Protein AF-A0A4P8R4Z7-F1 (afdb_monomer_lite)

Secondary structure (DSSP, 8-state):
-PPPPP--PPPPHHHHHHHHHHHHHHHHHHHHHHHTT-S------------------------------------------HHHHHHHHHHHHHHHHHHHHHHHHHHHHHHHHHHHHHHHHHHHHHHTT-HHHHHHHSPPPTTTGGGB-TTPPPSEEPEEEEPPPEEETTEEEEEEEEEETTTEE-SS-EEEEEEEETTEEEEEE-S-EEEPPP-SSSEEEEETTEEPPTT--TTTSPEEE-SEEEEEEEE--TTEEE---EEEEETTEEEE---EEE-HHHHHHHHHHHHHHHHHHHHS--TT----PPPPTT-EEEEE----EEEETTTEEEEEEEEEEESSS--EEEEEEEEEE-TTSS-EEEEEE----

Sequence (373 aa):
MSERMPDFAMPSDEEVARQRAEAEDAAREAAMRAELGLAGDADAQPSAVRRDEPDATRRDEADAAERPVTRRRRALALARNPLVAFVVGAGLVAAAFVAVPAIQRQSEAGSLAELQRVADAYVQALETGDLETATRMAPPDDEYGDVSLLDVAPVEGASYECREPSVDDDVATVSCAVTVPGLGASSAPLRMRLVRGDAGWGIETGLAVASPLFVALAEVDGIAGEPLPDGLAIGEDPLWLYPGSYELDVTTSPRLDVVDRTLAVLGDGFFWFGGAQPGAEMRDELQAAAVDYVAACAETAAVGCPAVEPLAPGERLEAVSDGYSSSIGERDLVMGVLVRRIGGAPDQWTIEVRAVFADDLQSYVVVPSIPAF

Structure (mmCIF, N/CA/C/O backbone):
data_AF-A0A4P8R4Z7-F1
#
_entry.id   AF-A0A4P8R4Z7-F1
#
loop_
_atom_site.group_PDB
_atom_site.id
_atom_site.type_symbol
_atom_site.label_atom_id
_atom_site.label_alt_id
_atom_site.label_comp_id
_atom_site.label_asym_id
_atom_site.label_entity_id
_atom_site.label_seq_id
_atom_site.pdbx_PDB_ins_code
_atom_site.Cartn_x
_atom_site.Cartn_y
_atom_site.Cartn_z
_atom_site.occupancy
_atom_site.B_iso_or_equiv
_atom_site.auth_seq_id
_atom_site.auth_comp_id
_atom_site.auth_asym_id
_atom_site.auth_atom_id
_atom_site.pdbx_PDB_model_num
ATOM 1 N N . MET A 1 1 ? -28.488 -38.633 2.823 1.00 39.41 1 MET A N 1
ATOM 2 C CA . MET A 1 1 ? -29.373 -37.625 2.209 1.00 39.41 1 MET A CA 1
ATOM 3 C C . MET A 1 1 ? -28.521 -36.381 2.086 1.00 39.41 1 MET A C 1
ATOM 5 O O . MET A 1 1 ? -28.125 -35.869 3.119 1.00 39.41 1 MET A O 1
ATOM 9 N N . SER A 1 2 ? -28.107 -36.021 0.873 1.00 37.84 2 SER A N 1
ATOM 10 C CA . SER A 1 2 ? -27.205 -34.887 0.633 1.00 37.84 2 SER A CA 1
ATOM 11 C C . SER A 1 2 ? -28.037 -33.693 0.176 1.00 37.84 2 SER A C 1
ATOM 13 O O . SER A 1 2 ? -28.733 -33.795 -0.835 1.00 37.84 2 SER A O 1
ATOM 15 N N . GLU A 1 3 ? -28.000 -32.604 0.940 1.00 49.59 3 GLU A N 1
ATOM 16 C CA . GLU A 1 3 ? -28.569 -31.310 0.562 1.00 49.59 3 GLU A CA 1
ATOM 17 C C . GLU A 1 3 ? -27.772 -30.722 -0.611 1.00 49.59 3 GLU A C 1
ATOM 19 O O . GLU A 1 3 ? -26.545 -30.647 -0.572 1.00 49.59 3 GLU A O 1
ATOM 24 N N . ARG A 1 4 ? -28.476 -30.353 -1.688 1.00 46.00 4 ARG A N 1
ATOM 25 C CA . ARG A 1 4 ? -27.923 -29.577 -2.805 1.00 46.00 4 ARG A CA 1
ATOM 26 C C . ARG A 1 4 ? -27.816 -28.119 -2.367 1.00 46.00 4 ARG A C 1
ATOM 28 O O . ARG A 1 4 ? -28.835 -27.526 -2.024 1.00 46.00 4 ARG A O 1
ATOM 35 N N . MET A 1 5 ? -26.614 -27.554 -2.433 1.00 49.19 5 MET A N 1
ATOM 36 C CA . MET A 1 5 ? -26.415 -26.103 -2.403 1.00 49.19 5 MET A CA 1
ATOM 37 C C . MET A 1 5 ? -27.096 -25.440 -3.617 1.00 49.19 5 MET A C 1
ATOM 39 O O . MET A 1 5 ? -27.176 -26.073 -4.675 1.00 49.19 5 MET A O 1
ATOM 43 N N . PRO A 1 6 ? -27.601 -24.201 -3.485 1.00 53.50 6 PRO A N 1
ATOM 44 C CA . PRO A 1 6 ? -28.167 -23.456 -4.605 1.00 53.50 6 PRO A CA 1
ATOM 45 C C . PRO A 1 6 ? -27.073 -23.046 -5.603 1.00 53.50 6 PRO A C 1
ATOM 47 O O . PRO A 1 6 ? -26.015 -22.558 -5.208 1.00 53.50 6 PRO A O 1
ATOM 50 N N . ASP A 1 7 ? -27.346 -23.240 -6.896 1.00 54.22 7 ASP A N 1
ATOM 51 C CA . ASP A 1 7 ? -26.499 -22.765 -7.993 1.00 54.22 7 ASP A CA 1
ATOM 52 C C . ASP A 1 7 ? -26.525 -21.228 -8.038 1.00 54.22 7 ASP A C 1
ATOM 54 O O . ASP A 1 7 ? -27.556 -20.619 -8.336 1.00 54.22 7 ASP A O 1
ATOM 58 N N . PHE A 1 8 ? -25.380 -20.598 -7.771 1.00 48.81 8 PHE A N 1
ATOM 59 C CA . PHE A 1 8 ? -25.144 -19.189 -8.075 1.00 48.81 8 PHE A CA 1
ATOM 60 C C . PHE A 1 8 ? -24.839 -19.062 -9.569 1.00 48.81 8 PHE A C 1
ATOM 62 O O . PHE A 1 8 ? -23.691 -19.160 -10.001 1.00 48.81 8 PHE A O 1
ATOM 69 N N . ALA A 1 9 ? -25.883 -18.892 -10.377 1.00 63.88 9 ALA A N 1
ATOM 70 C CA . ALA A 1 9 ? -25.713 -18.554 -11.782 1.00 63.8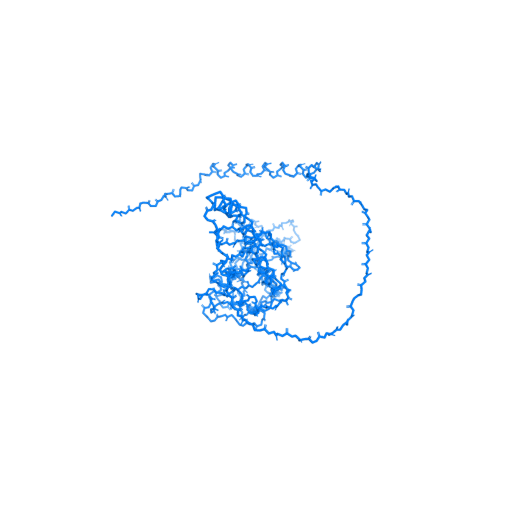8 9 ALA A CA 1
ATOM 71 C C . ALA A 1 9 ? -25.159 -17.125 -11.890 1.00 63.88 9 ALA A C 1
ATOM 73 O O . ALA A 1 9 ? -25.782 -16.176 -11.414 1.00 63.88 9 ALA A O 1
ATOM 74 N N . MET A 1 10 ? -23.984 -16.986 -12.508 1.00 60.69 10 MET A N 1
ATOM 75 C CA . MET A 1 10 ? -23.421 -15.686 -12.872 1.00 60.69 10 MET A CA 1
ATOM 76 C C . MET A 1 10 ? -24.420 -14.929 -13.764 1.00 60.69 10 MET A C 1
ATOM 78 O O . MET A 1 10 ? -24.975 -15.546 -14.682 1.00 60.69 10 MET A O 1
ATOM 82 N N . PRO A 1 11 ? -24.674 -13.631 -13.506 1.00 69.12 11 PRO A N 1
ATOM 83 C CA . PRO A 1 11 ? -25.564 -12.833 -14.339 1.00 69.12 11 PRO A CA 1
ATOM 84 C C . PRO A 1 11 ? -25.059 -12.822 -15.780 1.00 69.12 11 PRO A C 1
ATOM 86 O O . PRO A 1 11 ? -23.855 -12.829 -16.039 1.00 69.12 11 PRO A O 1
ATOM 89 N N . SER A 1 12 ? -26.000 -12.844 -16.718 1.00 75.56 12 SER A N 1
ATOM 90 C CA . SER A 1 12 ? -25.676 -12.848 -18.142 1.00 75.56 12 SER A CA 1
ATOM 91 C C . SER A 1 12 ? -24.964 -11.552 -18.553 1.00 75.56 12 SER A C 1
ATOM 93 O O . SER A 1 12 ? -25.218 -10.492 -17.982 1.00 75.56 12 SER A O 1
ATOM 95 N N . ASP A 1 13 ? -24.113 -11.602 -19.582 1.00 72.75 13 ASP A N 1
ATOM 96 C CA . ASP A 1 13 ? -23.410 -10.410 -20.093 1.00 72.75 13 ASP A CA 1
ATOM 97 C C . ASP A 1 13 ? -24.382 -9.278 -20.486 1.00 72.75 13 ASP A C 1
ATOM 99 O O . ASP A 1 13 ? -24.064 -8.094 -20.379 1.00 72.75 13 ASP A O 1
ATOM 103 N N . GLU A 1 14 ? -25.607 -9.635 -20.885 1.00 76.25 14 GLU A N 1
ATOM 104 C CA . GLU A 1 14 ? -26.684 -8.698 -21.215 1.00 76.25 14 GLU A CA 1
ATOM 105 C C . GLU A 1 14 ? -27.253 -7.993 -19.965 1.00 76.25 14 GLU A C 1
ATOM 107 O O . GLU A 1 14 ? -27.593 -6.809 -20.010 1.00 76.25 14 GLU A O 1
ATOM 112 N N . GLU A 1 15 ? -27.289 -8.676 -18.817 1.00 76.25 15 GLU A N 1
ATOM 113 C CA . GLU A 1 15 ? -27.647 -8.089 -17.520 1.00 76.25 15 GLU A CA 1
ATOM 114 C C . GLU A 1 15 ? -26.559 -7.171 -16.975 1.00 76.25 15 GLU A C 1
ATOM 116 O O . GLU A 1 15 ? -26.877 -6.092 -16.472 1.00 76.25 15 GLU A O 1
ATOM 121 N N . VAL A 1 16 ? -25.290 -7.557 -17.122 1.00 76.88 16 VAL A N 1
ATOM 122 C CA . VAL A 1 16 ? -24.149 -6.723 -16.719 1.00 76.88 16 VAL A CA 1
ATOM 123 C C . VAL A 1 16 ? -24.096 -5.447 -17.565 1.00 76.88 16 VAL A C 1
ATOM 125 O O . VAL A 1 16 ? -23.920 -4.350 -17.031 1.00 76.88 16 VAL A O 1
ATOM 128 N N . ALA A 1 17 ? -24.330 -5.554 -18.877 1.00 80.19 17 ALA A N 1
ATOM 129 C CA . ALA A 1 17 ? -24.401 -4.398 -19.767 1.00 80.19 17 ALA A CA 1
ATOM 130 C C . ALA A 1 17 ? -25.566 -3.456 -19.412 1.00 80.19 17 ALA A C 1
ATOM 132 O O . ALA A 1 17 ? -25.391 -2.236 -19.407 1.00 80.19 17 ALA A O 1
ATOM 133 N N . ARG A 1 18 ? -26.738 -4.006 -19.059 1.00 83.94 18 ARG A N 1
ATOM 134 C CA . ARG A 1 18 ? -27.896 -3.211 -18.622 1.00 83.94 18 ARG A CA 1
ATOM 135 C C . ARG A 1 18 ? -27.625 -2.478 -17.306 1.00 83.94 18 ARG A C 1
ATOM 137 O O . ARG A 1 18 ? -27.903 -1.287 -17.221 1.00 83.94 18 ARG A O 1
ATOM 144 N N . GLN A 1 19 ? -27.036 -3.152 -16.319 1.00 81.06 19 GLN A N 1
ATOM 145 C CA . GLN A 1 19 ? -26.692 -2.534 -15.031 1.00 81.06 19 GLN A CA 1
ATOM 146 C C . GLN A 1 19 ? -25.665 -1.408 -15.188 1.00 81.06 19 GLN A C 1
ATOM 148 O O . GLN A 1 19 ? -25.777 -0.370 -14.538 1.00 81.06 19 GLN A O 1
ATOM 153 N N . ARG A 1 20 ? -24.690 -1.573 -16.089 1.00 81.69 20 ARG A N 1
ATOM 154 C CA . ARG A 1 20 ? -23.706 -0.528 -16.388 1.00 81.69 20 ARG A CA 1
ATOM 155 C C . ARG A 1 20 ? -24.350 0.701 -17.033 1.00 81.69 20 ARG A C 1
ATOM 157 O O . ARG A 1 20 ? -24.036 1.819 -16.636 1.00 81.69 20 ARG A O 1
ATOM 164 N N . ALA A 1 21 ? -25.279 0.502 -17.968 1.00 84.00 21 ALA A N 1
ATOM 165 C CA . ALA A 1 21 ? -26.019 1.600 -18.588 1.00 84.00 21 ALA A CA 1
ATOM 166 C C . ALA A 1 21 ? -26.892 2.361 -17.570 1.00 84.00 21 ALA A C 1
ATOM 168 O O . ALA A 1 21 ? -26.897 3.589 -17.562 1.00 84.00 21 ALA A O 1
ATOM 169 N N . GLU A 1 22 ? -27.569 1.645 -16.666 1.00 86.25 22 GLU A N 1
ATOM 170 C CA . GLU A 1 22 ? -28.366 2.251 -15.588 1.00 86.25 22 GLU A CA 1
ATOM 171 C C . GLU A 1 22 ? -27.496 3.054 -14.604 1.00 86.25 22 GLU A C 1
ATOM 173 O O . GLU A 1 22 ? -27.885 4.143 -14.177 1.00 86.25 22 GLU A O 1
ATOM 178 N N . ALA A 1 23 ? -26.293 2.565 -14.286 1.00 80.38 23 ALA A N 1
ATOM 179 C CA . ALA A 1 23 ? -25.350 3.266 -13.417 1.00 80.38 23 ALA A CA 1
ATOM 180 C C . ALA A 1 23 ? -24.790 4.546 -14.065 1.00 80.38 23 ALA A C 1
ATOM 182 O O . ALA A 1 23 ? -24.660 5.575 -13.399 1.00 80.38 23 ALA A O 1
ATOM 183 N N . GLU A 1 24 ? -24.492 4.510 -15.367 1.00 84.75 24 GLU A N 1
ATOM 184 C CA . GLU A 1 24 ? -24.013 5.678 -16.114 1.00 84.75 24 GLU A CA 1
ATOM 185 C C . GLU A 1 24 ? -25.088 6.769 -16.234 1.00 84.75 24 GLU A C 1
ATOM 187 O O . GLU A 1 24 ? -24.781 7.957 -16.089 1.00 84.75 24 GLU A O 1
ATOM 192 N N . ASP A 1 25 ? -26.352 6.392 -16.434 1.00 83.50 25 ASP A N 1
ATOM 193 C CA . ASP A 1 25 ? -27.460 7.350 -16.472 1.00 83.50 25 ASP A CA 1
ATOM 194 C C . ASP A 1 25 ? -27.759 7.942 -15.084 1.00 83.50 25 ASP A C 1
ATOM 196 O O . ASP A 1 25 ? -27.960 9.155 -14.971 1.00 83.50 25 ASP A O 1
ATOM 200 N N . ALA A 1 26 ? -27.677 7.144 -14.013 1.00 80.44 26 ALA A N 1
ATOM 201 C CA . ALA A 1 26 ? -27.798 7.645 -12.641 1.00 80.44 26 ALA A CA 1
ATOM 202 C C . ALA A 1 26 ? -26.675 8.636 -12.283 1.00 80.44 26 ALA A C 1
ATOM 204 O O . ALA A 1 26 ? -26.929 9.668 -11.656 1.00 80.44 26 ALA A O 1
ATOM 205 N N . ALA A 1 27 ? -25.442 8.371 -12.726 1.00 76.19 27 ALA A N 1
ATOM 206 C CA . ALA A 1 27 ? -24.311 9.275 -12.527 1.00 76.19 27 ALA A CA 1
ATOM 207 C C . ALA A 1 27 ? -24.495 10.604 -13.280 1.00 76.19 27 ALA A C 1
ATOM 209 O O . ALA A 1 27 ? -24.204 11.672 -12.735 1.00 76.19 27 ALA A O 1
ATOM 210 N N . ARG A 1 28 ? -25.036 10.568 -14.506 1.00 79.31 28 ARG A N 1
ATOM 211 C CA . ARG A 1 28 ? -25.367 11.783 -15.272 1.00 79.31 28 ARG A CA 1
ATOM 212 C C . ARG A 1 28 ? -26.491 12.585 -14.625 1.00 79.31 28 ARG A C 1
ATOM 214 O O . ARG A 1 28 ? -26.398 13.810 -14.567 1.00 79.31 28 ARG A O 1
ATOM 221 N N . GLU A 1 29 ? -27.528 11.925 -14.112 1.00 77.38 29 GLU A N 1
ATOM 222 C CA . GLU A 1 29 ? -28.624 12.602 -13.409 1.00 77.38 29 GLU A CA 1
ATOM 223 C C . GLU A 1 29 ? -28.143 13.243 -12.096 1.00 77.38 29 GLU A C 1
ATOM 225 O O . GLU A 1 29 ? -28.523 14.375 -11.782 1.00 77.38 29 GLU A O 1
ATOM 230 N N . ALA A 1 30 ? -27.259 12.566 -11.356 1.00 71.50 30 ALA A N 1
ATOM 231 C CA . ALA A 1 30 ? -26.647 13.097 -10.140 1.00 71.50 30 ALA A CA 1
ATOM 232 C C . ALA A 1 30 ? -25.755 14.318 -10.428 1.00 71.50 30 ALA A C 1
ATOM 234 O O . ALA A 1 30 ? -25.877 15.340 -9.750 1.00 71.50 30 ALA A O 1
ATOM 235 N N . ALA A 1 31 ? -24.924 14.254 -11.474 1.00 71.19 31 ALA A N 1
ATOM 236 C CA . ALA A 1 31 ? -24.087 15.373 -11.903 1.00 71.19 31 ALA A CA 1
ATOM 237 C C . ALA A 1 31 ? -24.929 16.582 -12.352 1.00 71.19 31 ALA A C 1
ATOM 239 O O . ALA A 1 31 ? -24.654 17.712 -11.950 1.00 71.19 31 ALA A O 1
ATOM 240 N N . MET A 1 32 ? -26.013 16.350 -13.100 1.00 73.06 32 MET A N 1
ATOM 241 C CA . MET A 1 32 ? -26.931 17.413 -13.517 1.00 73.06 32 MET A CA 1
ATOM 242 C C . MET A 1 32 ? -27.675 18.038 -12.322 1.00 73.06 32 MET A C 1
ATOM 244 O O . MET A 1 32 ? -27.882 19.251 -12.291 1.00 73.06 32 MET A O 1
ATOM 248 N N . ARG A 1 33 ? -28.046 17.251 -11.300 1.00 69.44 33 ARG A N 1
ATOM 249 C CA . ARG A 1 33 ? -28.631 17.784 -10.053 1.00 69.44 33 ARG A CA 1
ATOM 250 C C . ARG A 1 33 ? -27.649 18.646 -9.260 1.00 69.44 33 ARG A C 1
ATOM 252 O O . ARG A 1 33 ? -28.075 19.650 -8.685 1.00 69.44 33 ARG A O 1
ATOM 259 N N . ALA A 1 34 ? -26.374 18.262 -9.235 1.00 71.31 34 ALA A N 1
ATOM 260 C CA . ALA A 1 34 ? -25.317 19.020 -8.575 1.00 71.31 34 ALA A CA 1
ATOM 261 C C . ALA A 1 34 ? -25.043 20.353 -9.295 1.00 71.31 34 ALA A C 1
ATOM 263 O O . ALA A 1 34 ? -24.981 21.391 -8.639 1.00 71.31 34 ALA A O 1
ATOM 264 N N . GLU A 1 35 ? -24.982 20.359 -10.633 1.00 69.56 35 GLU A N 1
ATOM 265 C CA . GLU A 1 35 ? -24.832 21.595 -11.423 1.00 69.56 35 GLU A CA 1
ATOM 266 C C . GLU A 1 35 ? -26.025 22.551 -11.282 1.00 69.56 35 GLU A C 1
ATOM 268 O O . GLU A 1 35 ? -25.851 23.769 -11.287 1.00 69.56 35 GLU A O 1
ATOM 273 N N . LEU A 1 36 ? -27.241 22.021 -11.124 1.00 74.88 36 LEU A N 1
ATOM 274 C CA . LEU A 1 36 ? -28.450 22.828 -10.938 1.00 74.88 36 LEU A CA 1
ATOM 275 C C . LEU A 1 36 ? -28.635 23.340 -9.499 1.00 74.88 36 LEU A C 1
ATOM 277 O O . LEU A 1 36 ? -29.616 24.035 -9.234 1.00 74.88 36 LEU A O 1
ATOM 281 N N . GLY A 1 37 ? -27.726 23.012 -8.571 1.00 55.75 37 GLY A N 1
ATOM 282 C CA . GLY A 1 37 ? -27.799 23.454 -7.175 1.00 55.75 37 GLY A CA 1
ATOM 283 C C . GLY A 1 37 ? -29.047 22.953 -6.439 1.00 55.75 37 GLY A C 1
ATOM 284 O O . GLY A 1 37 ? -29.497 23.583 -5.487 1.00 55.75 37 GLY A O 1
ATOM 285 N N . LEU A 1 38 ? -29.633 21.838 -6.891 1.00 58.53 38 LEU A N 1
ATOM 286 C CA . LEU A 1 38 ? -30.859 21.252 -6.333 1.00 58.53 38 LEU A CA 1
ATOM 287 C C . LEU A 1 38 ? -30.575 20.215 -5.232 1.00 58.53 38 LEU A C 1
ATOM 289 O O . LEU A 1 38 ? -31.479 19.475 -4.836 1.00 58.53 38 LEU A O 1
ATOM 293 N N . ALA A 1 39 ? -29.334 20.142 -4.741 1.00 49.44 39 ALA A N 1
ATOM 294 C CA . ALA A 1 39 ? -29.000 19.397 -3.533 1.00 49.44 39 ALA A CA 1
ATOM 295 C C . ALA A 1 39 ? -29.616 20.135 -2.334 1.00 49.44 39 ALA A C 1
ATOM 297 O O . ALA A 1 39 ? -29.161 21.208 -1.949 1.00 49.44 39 ALA A O 1
ATOM 298 N N . GLY A 1 40 ? -30.728 19.606 -1.825 1.00 41.25 40 GLY A N 1
ATOM 299 C CA . GLY A 1 40 ? -31.533 20.253 -0.798 1.00 41.25 40 GLY A CA 1
ATOM 300 C C . GLY A 1 40 ? -30.798 20.413 0.530 1.00 41.25 40 GLY A C 1
ATOM 301 O O . GLY A 1 40 ? -30.491 19.424 1.189 1.00 41.25 40 GLY A O 1
ATOM 302 N N . ASP A 1 41 ? -30.628 21.672 0.931 1.00 35.53 41 ASP A N 1
ATOM 303 C CA . ASP A 1 41 ? -30.622 22.119 2.321 1.00 35.53 41 ASP A CA 1
ATOM 304 C C . ASP A 1 41 ? -31.905 21.632 3.014 1.00 35.53 41 ASP A C 1
ATOM 306 O O . ASP A 1 41 ? -33.010 22.093 2.705 1.00 35.53 41 ASP A O 1
ATOM 310 N N . ALA A 1 42 ? -31.763 20.727 3.976 1.00 37.94 42 ALA A N 1
ATOM 311 C CA . ALA A 1 42 ? -32.765 20.508 5.006 1.00 37.94 42 ALA A CA 1
ATOM 312 C C . ALA A 1 42 ? -32.112 20.769 6.370 1.00 37.94 42 ALA A C 1
ATOM 314 O O . ALA A 1 42 ? -31.209 20.052 6.786 1.00 37.94 42 ALA A O 1
ATOM 315 N N . ASP A 1 43 ? -32.621 21.817 7.020 1.00 32.16 43 ASP A N 1
ATOM 316 C CA . ASP A 1 43 ? -32.431 22.220 8.416 1.00 32.16 43 ASP A CA 1
ATOM 317 C C . ASP A 1 43 ? -31.218 23.085 8.787 1.00 32.16 43 ASP A C 1
ATOM 319 O O . ASP A 1 43 ? -30.387 22.751 9.626 1.00 32.16 43 ASP A O 1
ATOM 323 N N . ALA A 1 44 ? -31.255 24.332 8.312 1.00 29.88 44 ALA A N 1
ATOM 324 C CA . ALA A 1 44 ? -30.809 25.461 9.123 1.00 29.88 44 ALA A CA 1
ATOM 325 C C . ALA A 1 44 ? -31.851 26.589 9.098 1.00 29.88 44 ALA A C 1
ATOM 327 O O . ALA A 1 44 ? -31.918 27.388 8.163 1.00 29.88 44 ALA A O 1
ATOM 328 N N . GLN A 1 45 ? -32.644 26.706 10.168 1.00 31.86 45 GLN A N 1
ATOM 329 C CA . GLN A 1 45 ? -33.193 28.002 10.560 1.00 31.86 45 GLN A CA 1
ATOM 330 C C . GLN A 1 45 ? -33.046 28.282 12.062 1.00 31.86 45 GLN A C 1
ATOM 332 O O . GLN A 1 45 ? -32.982 27.358 12.871 1.00 31.86 45 GLN A O 1
ATOM 337 N N . PRO A 1 46 ? -32.953 29.575 12.430 1.00 43.00 46 PRO A N 1
ATOM 338 C CA . PRO A 1 46 ? -32.277 30.045 13.630 1.00 43.00 46 PRO A CA 1
ATOM 339 C C . PRO A 1 46 ? -33.266 30.500 14.708 1.00 43.00 46 PRO A C 1
ATOM 341 O O . PRO A 1 46 ? -34.384 30.919 14.408 1.00 43.00 46 PRO A O 1
ATOM 344 N N . SER A 1 47 ? -32.836 30.547 15.970 1.00 29.23 47 SER A N 1
ATOM 345 C CA . SER A 1 47 ? -33.467 31.418 16.969 1.00 29.23 47 SER A CA 1
ATOM 346 C C . SER A 1 47 ? -32.517 31.793 18.098 1.00 29.23 47 SER A C 1
ATOM 348 O O . SER A 1 47 ? -31.823 30.971 18.686 1.00 29.23 47 SER A O 1
ATOM 350 N N . ALA A 1 48 ? -32.512 33.093 18.362 1.00 27.97 48 ALA A N 1
ATOM 351 C CA . ALA A 1 48 ? -31.775 33.782 19.397 1.00 27.97 48 ALA A CA 1
ATOM 352 C C . ALA A 1 48 ? -32.530 33.799 20.745 1.00 27.97 48 ALA A C 1
ATOM 354 O O . ALA A 1 48 ? -33.739 33.591 20.794 1.00 27.97 48 ALA A O 1
ATOM 355 N N . VAL A 1 49 ? -31.803 34.262 21.775 1.00 27.42 49 VAL A N 1
ATOM 356 C CA . VAL A 1 49 ? -32.248 35.031 22.963 1.00 27.42 49 VAL A CA 1
ATOM 357 C C . VAL A 1 49 ? -32.230 34.320 24.339 1.00 27.42 49 VAL A C 1
ATOM 359 O O . VAL A 1 49 ? -33.053 33.466 24.634 1.00 27.42 49 VAL A O 1
ATOM 362 N N . ARG A 1 50 ? -31.389 34.916 25.214 1.00 26.03 50 ARG A N 1
ATOM 363 C CA . ARG A 1 50 ? -31.478 35.166 26.682 1.00 26.03 50 ARG A CA 1
ATOM 364 C C . ARG A 1 50 ? -30.760 34.267 27.708 1.00 26.03 50 ARG A C 1
ATOM 366 O O . ARG A 1 50 ? -31.201 33.179 28.038 1.00 26.03 50 ARG A O 1
ATOM 373 N N . ARG A 1 51 ? -29.732 34.902 28.304 1.00 28.98 51 ARG A N 1
ATOM 374 C CA . ARG A 1 51 ? -29.402 35.055 29.743 1.00 28.98 51 ARG A CA 1
ATOM 375 C C . ARG A 1 51 ? -30.441 34.536 30.750 1.00 28.98 51 ARG A C 1
ATOM 377 O O . ARG A 1 51 ? -31.587 34.969 30.688 1.00 28.98 51 ARG A O 1
ATOM 384 N N . ASP A 1 52 ? -29.970 33.797 31.756 1.00 25.95 52 ASP A N 1
ATOM 385 C CA . ASP A 1 52 ? -29.732 34.334 33.111 1.00 25.95 52 ASP A CA 1
ATOM 386 C C . ASP A 1 52 ? -28.885 33.349 33.947 1.00 25.95 52 ASP A C 1
ATOM 388 O O . ASP A 1 52 ? -29.244 32.186 34.110 1.00 25.95 52 ASP A O 1
ATOM 392 N N . GLU A 1 53 ? -27.759 33.833 34.480 1.00 31.64 53 GLU A N 1
ATOM 393 C CA . GLU A 1 53 ? -27.115 33.282 35.682 1.00 31.64 53 GLU A CA 1
ATOM 394 C C . GLU A 1 53 ? -27.901 33.754 36.919 1.00 31.64 53 GLU A C 1
ATOM 396 O O . GLU A 1 53 ? -28.495 34.838 36.907 1.00 31.64 53 GLU A O 1
ATOM 401 N N . PRO A 1 54 ? -27.853 32.997 38.026 1.00 33.53 54 PRO A N 1
ATOM 402 C CA . PRO A 1 54 ? -26.994 33.495 39.093 1.00 33.53 54 PRO A CA 1
ATOM 403 C C . PRO A 1 54 ? -26.169 32.416 39.797 1.00 33.53 54 PRO A C 1
ATOM 405 O O . PRO A 1 54 ? -26.631 31.327 40.136 1.00 33.53 54 PRO A O 1
ATOM 408 N N . ASP A 1 55 ? -24.946 32.838 40.077 1.00 28.06 55 ASP A N 1
ATOM 409 C CA . ASP A 1 55 ? -23.988 32.311 41.033 1.00 28.06 55 ASP A CA 1
ATOM 410 C C . ASP A 1 55 ? -24.489 32.476 42.486 1.00 28.06 55 ASP A C 1
ATOM 412 O O . ASP A 1 55 ? -25.090 33.498 42.829 1.00 28.06 55 ASP A O 1
ATOM 416 N N . ALA A 1 56 ? -24.218 31.482 43.339 1.00 31.23 56 ALA A N 1
ATOM 417 C CA . ALA A 1 56 ? -24.120 31.636 44.794 1.00 31.23 56 ALA A CA 1
ATOM 418 C C . ALA A 1 56 ? -23.553 30.360 45.447 1.00 31.23 56 ALA A C 1
ATOM 420 O O . ALA A 1 56 ? -24.276 29.445 45.842 1.00 31.23 56 ALA A O 1
ATOM 421 N N . THR A 1 57 ? -22.230 30.344 45.599 1.00 30.84 57 THR A N 1
ATOM 422 C CA . THR A 1 57 ? -21.500 30.028 46.843 1.00 30.84 57 THR A CA 1
ATOM 423 C C . THR A 1 57 ? -22.226 29.221 47.937 1.00 30.84 57 THR A C 1
ATOM 425 O O . THR A 1 57 ? -23.139 29.727 48.597 1.00 30.84 57 THR A O 1
ATOM 428 N N . ARG A 1 58 ? -21.676 28.054 48.304 1.00 27.94 58 ARG A N 1
ATOM 429 C CA . ARG A 1 58 ? -21.806 27.521 49.672 1.00 27.94 58 ARG A CA 1
ATOM 430 C C . ARG A 1 58 ? -20.530 26.804 50.118 1.00 27.94 58 ARG A C 1
ATOM 432 O O . ARG A 1 58 ? -20.174 25.761 49.583 1.00 27.94 58 ARG A O 1
ATOM 439 N N . ARG A 1 59 ? -19.864 27.406 51.102 1.00 29.22 59 ARG A N 1
ATOM 440 C CA . ARG A 1 59 ? -18.796 26.844 51.936 1.00 29.22 59 ARG A CA 1
ATOM 441 C C . ARG A 1 59 ? -19.377 26.557 53.326 1.00 29.22 59 ARG A C 1
ATOM 443 O O . ARG A 1 59 ? -20.202 27.349 53.779 1.00 29.22 59 ARG A O 1
ATOM 450 N N . ASP A 1 60 ? -18.870 25.479 53.928 1.00 26.05 60 ASP A N 1
ATOM 451 C CA . ASP A 1 60 ? -18.715 25.204 55.371 1.00 26.05 60 ASP A CA 1
ATOM 452 C C . ASP A 1 60 ? -20.013 25.019 56.200 1.00 26.05 60 ASP A C 1
ATOM 454 O O . ASP A 1 60 ? -21.022 25.670 55.967 1.00 26.05 60 ASP A O 1
ATOM 458 N N . GLU A 1 61 ? -20.135 24.144 57.201 1.00 29.75 61 GLU A N 1
ATOM 459 C CA . GLU A 1 61 ? -19.251 23.184 57.867 1.00 29.75 61 GLU A CA 1
ATOM 460 C C . GLU A 1 61 ? -20.135 22.268 58.751 1.00 29.75 61 GLU A C 1
ATOM 462 O O . GLU A 1 61 ? -21.296 22.573 59.025 1.00 29.75 61 GLU A O 1
ATOM 467 N N . ALA A 1 62 ? -19.547 21.140 59.151 1.00 28.78 62 ALA A N 1
ATOM 468 C CA . ALA A 1 62 ? -19.930 20.139 60.153 1.00 28.78 62 ALA A CA 1
ATOM 469 C C . ALA A 1 62 ? -20.931 20.527 61.272 1.00 28.78 62 ALA A C 1
ATOM 471 O O . ALA A 1 62 ? -20.820 21.600 61.849 1.00 28.78 62 ALA A O 1
ATOM 472 N N . ASP A 1 63 ? -21.768 19.569 61.716 1.00 27.53 63 ASP A N 1
ATOM 473 C CA . ASP A 1 63 ? -21.505 18.935 63.022 1.00 27.53 63 ASP A CA 1
ATOM 474 C C . ASP A 1 63 ? -22.297 17.643 63.333 1.00 27.53 63 ASP A C 1
ATOM 476 O O . ASP A 1 63 ? -23.445 17.446 62.939 1.00 27.53 63 ASP A O 1
ATOM 480 N N . ALA A 1 64 ? -21.582 16.782 64.060 1.00 29.66 64 ALA A N 1
ATOM 481 C CA . ALA A 1 64 ? -21.925 15.695 64.982 1.00 29.66 64 ALA A CA 1
ATOM 482 C C . ALA A 1 64 ? -23.264 14.907 64.923 1.00 29.66 64 ALA A C 1
ATOM 484 O O . ALA A 1 64 ? -24.335 15.356 65.314 1.00 29.66 64 ALA A O 1
ATOM 485 N N . ALA A 1 65 ? -23.099 13.618 64.598 1.00 30.98 65 ALA A N 1
ATOM 486 C CA . ALA A 1 65 ? -23.515 12.421 65.346 1.00 30.98 65 ALA A CA 1
ATOM 487 C C . ALA A 1 65 ? -24.726 12.461 66.309 1.00 30.98 65 ALA A C 1
ATOM 489 O O . ALA A 1 65 ? -24.628 12.979 67.412 1.00 30.98 65 ALA A O 1
ATOM 490 N N . GLU A 1 66 ? -25.741 11.636 66.008 1.00 30.50 66 GLU A N 1
ATOM 491 C CA . GLU A 1 66 ? -26.395 10.777 67.011 1.00 30.50 66 GLU A CA 1
ATOM 492 C C . GLU A 1 66 ? -27.141 9.598 66.345 1.00 30.50 66 GLU A C 1
ATOM 494 O O . GLU A 1 66 ? -28.111 9.764 65.607 1.00 30.50 66 GLU A O 1
ATOM 499 N N . ARG A 1 67 ? -26.686 8.364 66.609 1.00 32.03 67 ARG A N 1
ATOM 500 C CA . ARG A 1 67 ? -27.503 7.141 66.486 1.00 32.03 67 ARG A CA 1
ATOM 501 C C . ARG A 1 67 ? -28.125 6.874 67.857 1.00 32.03 67 ARG A C 1
ATOM 503 O O . ARG A 1 67 ? -27.396 6.917 68.846 1.00 32.03 67 ARG A O 1
ATOM 510 N N . PRO A 1 68 ? -29.391 6.425 67.915 1.00 34.78 68 PRO A N 1
ATOM 511 C CA . PRO A 1 68 ? -29.588 5.113 68.530 1.00 34.78 68 PRO A CA 1
ATOM 512 C C . PRO A 1 68 ? -30.682 4.231 67.893 1.00 34.78 68 PRO A C 1
ATOM 514 O O . PRO A 1 68 ? -31.820 4.623 67.677 1.00 34.78 68 PRO A O 1
ATOM 517 N N . VAL A 1 69 ? -30.286 2.971 67.697 1.00 34.44 69 VAL A N 1
ATOM 518 C CA . VAL A 1 69 ? -30.936 1.726 68.150 1.00 34.44 69 VAL A CA 1
ATOM 519 C C . VAL A 1 69 ? -32.411 1.455 67.791 1.00 34.44 69 VAL A C 1
ATOM 521 O O . VAL A 1 69 ? -33.370 1.954 68.368 1.00 34.44 69 VAL A O 1
ATOM 524 N N . THR A 1 70 ? -32.543 0.432 66.948 1.00 36.59 70 THR A N 1
ATOM 525 C CA . THR A 1 70 ? -33.665 -0.498 66.777 1.00 36.59 70 THR A CA 1
ATOM 526 C C . THR A 1 70 ? -34.411 -0.882 68.066 1.00 36.59 70 THR A C 1
ATOM 528 O O . THR A 1 70 ? -33.814 -1.498 68.950 1.00 36.59 70 THR A O 1
ATO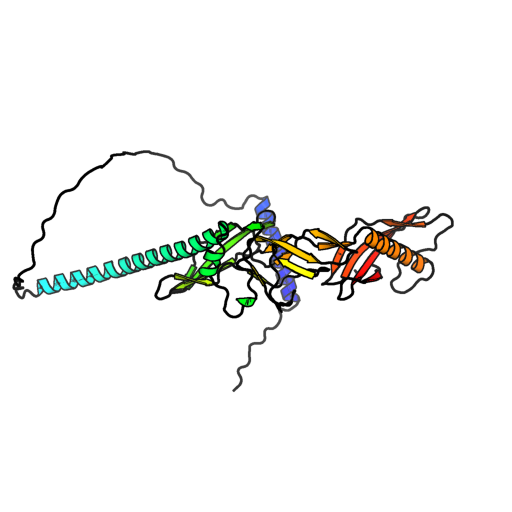M 531 N N . ARG A 1 71 ? -35.748 -0.743 68.100 1.00 33.50 71 ARG A N 1
ATOM 532 C CA . ARG A 1 71 ? -36.652 -1.820 68.569 1.00 33.50 71 ARG A CA 1
ATOM 533 C C . ARG A 1 71 ? -38.144 -1.521 68.380 1.00 33.50 71 ARG A C 1
ATOM 535 O O . ARG A 1 71 ? -38.636 -0.454 68.707 1.00 33.50 71 ARG A O 1
ATOM 542 N N . ARG A 1 72 ? -38.841 -2.617 68.055 1.00 35.34 72 ARG A N 1
ATOM 543 C CA . ARG A 1 72 ? -40.269 -2.932 68.261 1.00 35.34 72 ARG A CA 1
ATOM 544 C C . ARG A 1 72 ? -41.283 -2.424 67.234 1.00 35.34 72 ARG A C 1
ATOM 546 O O . ARG A 1 72 ? -41.991 -1.444 67.423 1.00 35.34 72 ARG A O 1
ATOM 553 N N . ARG A 1 73 ? -41.465 -3.309 66.244 1.00 40.41 73 ARG A N 1
ATOM 554 C CA . ARG A 1 73 ? -42.753 -3.788 65.713 1.00 40.41 73 ARG A CA 1
ATOM 555 C C . ARG A 1 73 ? -43.939 -3.435 66.627 1.00 40.41 73 ARG A C 1
ATOM 557 O O . ARG A 1 73 ? -44.145 -4.078 67.656 1.00 40.41 73 ARG A O 1
ATOM 564 N N . ARG A 1 74 ? -44.759 -2.482 66.191 1.00 37.84 74 ARG A N 1
ATOM 565 C CA . ARG A 1 74 ? -46.195 -2.478 66.474 1.00 37.84 74 ARG A CA 1
ATOM 566 C C . ARG A 1 74 ? -46.891 -2.879 65.186 1.00 37.84 74 ARG A C 1
ATOM 568 O O . ARG A 1 74 ? -46.886 -2.136 64.212 1.00 37.84 74 ARG A O 1
ATOM 575 N N . ALA A 1 75 ? -47.425 -4.095 65.197 1.00 35.12 75 ALA A N 1
ATOM 576 C CA . ALA A 1 75 ? -48.382 -4.554 64.213 1.00 35.12 75 ALA A CA 1
ATOM 577 C C . ALA A 1 75 ? -49.584 -3.605 64.260 1.00 35.12 75 ALA A C 1
ATOM 579 O O . ALA A 1 75 ? -50.336 -3.593 65.236 1.00 35.12 75 ALA A O 1
ATOM 580 N N . LEU A 1 76 ? -49.729 -2.780 63.226 1.00 41.75 76 LEU A N 1
ATOM 581 C CA . LEU A 1 76 ? -51.004 -2.157 62.927 1.00 41.75 76 LEU A CA 1
ATOM 582 C C . LEU A 1 76 ? -51.932 -3.283 62.489 1.00 41.75 76 LEU A C 1
ATOM 584 O O . LEU A 1 76 ? -51.717 -3.930 61.464 1.00 41.75 76 LEU A O 1
ATOM 588 N N . ALA A 1 77 ? -52.926 -3.546 63.331 1.00 36.47 77 ALA A N 1
ATOM 589 C CA . ALA A 1 77 ? -54.080 -4.346 62.992 1.00 36.47 77 ALA A CA 1
ATOM 590 C C . ALA A 1 77 ? -54.733 -3.71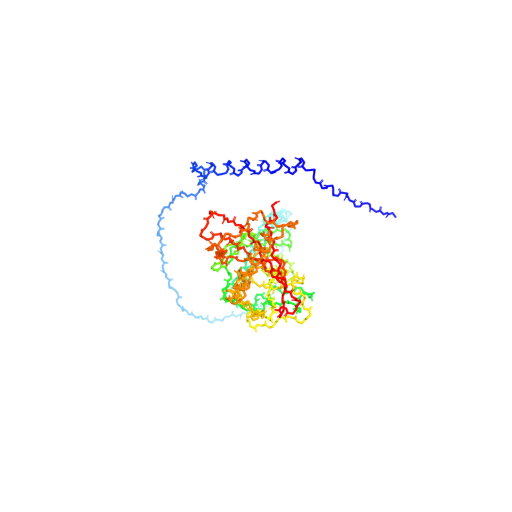7 61.755 1.00 36.47 77 ALA A C 1
ATOM 592 O O . ALA A 1 77 ? -55.459 -2.729 61.859 1.00 36.47 77 ALA A O 1
ATOM 593 N N . LEU A 1 78 ? -54.447 -4.278 60.576 1.00 42.03 78 LEU A N 1
ATOM 594 C CA . LEU A 1 78 ? -55.269 -4.049 59.402 1.00 42.03 78 LEU A CA 1
ATOM 595 C C . LEU A 1 78 ? -56.644 -4.626 59.731 1.00 42.03 78 LEU A C 1
ATOM 597 O O . LEU A 1 78 ? -56.861 -5.840 59.722 1.00 42.03 78 LEU A O 1
ATOM 601 N N . ALA A 1 79 ? -57.567 -3.727 60.055 1.00 39.59 79 ALA A N 1
ATOM 602 C CA . ALA A 1 79 ? -58.981 -3.992 59.936 1.00 39.59 79 ALA A CA 1
ATOM 603 C C . ALA A 1 79 ? -59.214 -4.617 58.553 1.00 39.59 79 ALA A C 1
ATOM 605 O O . ALA A 1 79 ? -58.817 -4.052 57.531 1.00 39.59 79 ALA A O 1
ATOM 606 N N . ARG A 1 80 ? -59.808 -5.814 58.541 1.00 43.12 80 ARG A N 1
ATOM 607 C CA . ARG A 1 80 ? -60.281 -6.512 57.342 1.00 43.12 80 ARG A CA 1
ATOM 608 C C . ARG A 1 80 ? -61.315 -5.631 56.648 1.00 43.12 80 ARG A C 1
ATOM 610 O O . ARG A 1 80 ? -62.505 -5.751 56.910 1.00 43.12 80 ARG A O 1
ATOM 617 N N . ASN A 1 81 ? -60.849 -4.729 55.796 1.00 38.78 81 ASN A N 1
ATOM 618 C CA . ASN A 1 81 ? -61.695 -3.928 54.937 1.00 38.78 81 ASN A CA 1
ATOM 619 C C . ASN A 1 81 ? -61.333 -4.291 53.490 1.00 38.78 81 ASN A C 1
ATOM 621 O O . ASN A 1 81 ? -60.267 -3.887 53.015 1.00 38.78 81 ASN A O 1
ATOM 625 N N . PRO A 1 82 ? -62.151 -5.106 52.798 1.00 44.12 82 PRO A N 1
ATOM 626 C CA . PRO A 1 82 ? -61.810 -5.648 51.480 1.00 44.12 82 PRO A CA 1
ATOM 627 C C . PRO A 1 82 ? -61.583 -4.555 50.424 1.00 44.12 82 PRO A C 1
ATOM 629 O O . PRO A 1 82 ? -60.850 -4.777 49.468 1.00 44.12 82 PRO A O 1
ATOM 632 N N . LEU A 1 83 ? -62.114 -3.348 50.639 1.00 40.59 83 LEU A N 1
ATOM 633 C CA . LEU A 1 83 ? -61.884 -2.185 49.778 1.00 40.59 83 LEU A CA 1
ATOM 634 C C . LEU A 1 83 ? -60.456 -1.618 49.873 1.00 40.59 83 LEU A C 1
ATOM 636 O O . LEU A 1 83 ? -59.919 -1.171 48.867 1.00 40.59 83 LEU A O 1
ATOM 640 N N . VAL A 1 84 ? -59.799 -1.679 51.036 1.00 43.16 84 VAL A N 1
ATOM 641 C CA . VAL A 1 84 ? -58.429 -1.149 51.198 1.00 43.16 84 VAL A CA 1
ATOM 642 C C . VAL A 1 84 ? -57.404 -2.095 50.567 1.00 43.16 84 VAL A C 1
ATOM 644 O O . VAL A 1 84 ? -56.464 -1.641 49.924 1.00 43.16 84 VAL A O 1
ATOM 647 N N . ALA A 1 85 ? -57.620 -3.410 50.665 1.00 44.03 85 ALA A N 1
ATOM 648 C CA . ALA A 1 85 ? -56.784 -4.403 49.988 1.00 44.03 85 ALA A CA 1
ATOM 649 C C . ALA A 1 85 ? -56.916 -4.327 48.454 1.00 44.03 85 ALA A C 1
ATOM 651 O O . ALA A 1 85 ? -55.923 -4.490 47.750 1.00 44.03 85 ALA A O 1
ATOM 652 N N . PHE A 1 86 ? -58.111 -4.018 47.937 1.00 44.44 86 PHE A N 1
ATOM 653 C CA . PHE A 1 86 ? -58.340 -3.856 46.499 1.00 44.44 86 PHE A CA 1
ATOM 654 C C . PHE A 1 86 ? -57.717 -2.565 45.947 1.00 44.44 86 PHE A C 1
ATOM 656 O O . PHE A 1 86 ? -57.140 -2.586 44.868 1.00 44.44 86 PHE A O 1
ATOM 663 N N . VAL A 1 87 ? -57.761 -1.455 46.695 1.00 43.81 87 VAL A N 1
ATOM 664 C CA . VAL A 1 87 ? -57.147 -0.177 46.283 1.00 43.81 87 VAL A CA 1
ATOM 665 C C . VAL A 1 87 ? -55.618 -0.218 46.389 1.00 43.81 87 VAL A C 1
ATOM 667 O O . VAL A 1 87 ? -54.936 0.305 45.513 1.00 43.81 87 VAL A O 1
ATOM 670 N N . VAL A 1 88 ? -55.058 -0.897 47.396 1.00 43.62 88 VAL A N 1
ATOM 671 C CA . VAL A 1 88 ? -53.603 -1.117 47.502 1.00 43.62 88 VAL A CA 1
ATOM 672 C C . VAL A 1 88 ? -53.111 -2.110 46.441 1.00 43.62 88 VAL A C 1
ATOM 674 O O . VAL A 1 88 ? -52.062 -1.886 45.846 1.00 43.62 88 VAL A O 1
ATOM 677 N N . GLY A 1 89 ? -53.885 -3.158 46.134 1.00 38.62 89 GLY A N 1
ATOM 678 C CA . GLY A 1 89 ? -53.589 -4.096 45.046 1.00 38.62 89 GLY A CA 1
ATOM 679 C C . GLY A 1 89 ? -53.685 -3.455 43.657 1.00 38.62 89 GLY A C 1
ATOM 680 O O . GLY A 1 89 ? -52.781 -3.623 42.847 1.00 38.62 89 GLY A O 1
ATOM 681 N N . ALA A 1 90 ? -54.721 -2.652 43.395 1.00 45.59 90 ALA A N 1
ATOM 682 C CA . ALA A 1 90 ? -54.879 -1.920 42.137 1.00 45.59 90 ALA A CA 1
ATOM 683 C C . ALA A 1 90 ? -53.846 -0.790 41.980 1.00 45.59 90 ALA A C 1
ATOM 685 O O . ALA A 1 90 ? -53.352 -0.573 40.879 1.00 45.59 90 ALA A O 1
ATOM 686 N N . GLY A 1 91 ? -53.467 -0.115 43.072 1.00 39.84 91 GLY A N 1
ATOM 687 C CA . GLY A 1 91 ? -52.392 0.879 43.083 1.00 39.84 91 GLY A CA 1
ATOM 688 C C . GLY A 1 91 ? -51.011 0.271 42.826 1.00 39.84 91 GLY A C 1
ATOM 689 O O . GLY A 1 91 ? -50.227 0.861 42.094 1.00 39.84 91 GLY A O 1
ATOM 690 N N . LEU A 1 92 ? -50.729 -0.929 43.349 1.00 42.81 92 LEU A N 1
ATOM 691 C CA . LEU A 1 92 ? -49.498 -1.677 43.057 1.00 42.81 92 LEU A CA 1
ATOM 692 C C . LEU A 1 92 ? -49.453 -2.198 41.617 1.00 42.81 92 LEU A C 1
ATOM 694 O O . LEU A 1 92 ? -48.397 -2.154 40.997 1.00 42.81 92 LEU A O 1
ATOM 698 N N . VAL A 1 93 ? -50.584 -2.642 41.061 1.00 47.78 93 VAL A N 1
ATOM 699 C CA . VAL A 1 93 ? -50.661 -3.075 39.656 1.00 47.78 93 VAL A CA 1
ATOM 700 C C . VAL A 1 93 ? -50.546 -1.874 38.710 1.00 47.78 93 VAL A C 1
ATOM 702 O O . VAL A 1 93 ? -49.764 -1.926 37.769 1.00 47.78 93 VAL A O 1
ATOM 705 N N . ALA A 1 94 ? -51.228 -0.758 38.981 1.00 47.47 94 ALA A N 1
ATOM 706 C CA . ALA A 1 94 ? -51.096 0.466 38.187 1.00 47.47 94 ALA A CA 1
ATOM 707 C C . ALA A 1 94 ? -49.687 1.079 38.288 1.00 47.47 94 ALA A C 1
ATOM 709 O O . ALA A 1 94 ? -49.129 1.500 37.278 1.00 47.47 94 ALA A O 1
ATOM 710 N N . ALA A 1 95 ? -49.073 1.070 39.478 1.00 43.59 95 ALA A N 1
ATOM 711 C CA . ALA A 1 95 ? -47.684 1.481 39.654 1.00 43.59 95 ALA A CA 1
ATOM 712 C C . ALA A 1 95 ? -46.712 0.533 38.939 1.00 43.59 95 ALA A C 1
ATOM 714 O O . ALA A 1 95 ? -45.757 1.015 38.350 1.00 43.59 95 ALA A O 1
ATOM 715 N N . ALA A 1 96 ? -46.962 -0.780 38.910 1.00 44.44 96 ALA A N 1
ATOM 716 C CA . ALA A 1 96 ? -46.149 -1.728 38.148 1.00 44.44 96 ALA A CA 1
ATOM 717 C C . ALA A 1 96 ? -46.276 -1.517 36.627 1.00 44.44 96 ALA A C 1
ATOM 719 O O . ALA A 1 96 ? -45.269 -1.538 35.932 1.00 44.44 96 ALA A O 1
ATOM 720 N N . PHE A 1 97 ? -47.470 -1.221 36.104 1.00 50.59 97 PHE A N 1
ATOM 721 C CA . PHE A 1 97 ? -47.664 -0.930 34.675 1.00 50.59 97 PHE A CA 1
ATOM 722 C C . PHE A 1 97 ? -47.041 0.396 34.214 1.00 50.59 97 PHE A C 1
ATOM 724 O O . PHE A 1 97 ? -46.766 0.548 33.029 1.00 50.59 97 PHE A O 1
ATOM 731 N N . VAL A 1 98 ? -46.804 1.348 35.122 1.00 53.12 98 VAL A N 1
ATOM 732 C CA . VAL A 1 98 ? -46.120 2.618 34.813 1.00 53.12 98 VAL A CA 1
ATOM 733 C C . VAL A 1 98 ? -44.621 2.538 35.117 1.00 53.12 98 VAL A C 1
ATOM 735 O O . VAL A 1 98 ? -43.809 3.077 34.369 1.00 53.12 98 VAL A O 1
ATOM 738 N N . ALA A 1 99 ? -44.237 1.832 36.181 1.00 45.31 99 ALA A N 1
ATOM 739 C CA . ALA A 1 99 ? -42.848 1.679 36.587 1.00 45.31 99 ALA A CA 1
ATOM 740 C C . ALA A 1 99 ? -42.091 0.680 35.711 1.00 45.31 99 ALA A C 1
ATOM 742 O O . ALA A 1 99 ? -40.932 0.930 35.438 1.00 45.31 99 ALA A O 1
ATOM 743 N N . VAL A 1 100 ? -42.704 -0.406 35.225 1.00 54.88 100 VAL A N 1
ATOM 744 C CA . VAL A 1 100 ? -42.001 -1.378 34.366 1.00 54.88 100 VAL A CA 1
ATOM 745 C C . VAL A 1 100 ? -41.539 -0.741 33.048 1.00 54.88 100 VAL A C 1
ATOM 747 O O . VAL A 1 100 ? -40.347 -0.824 32.779 1.00 54.88 100 VAL A O 1
ATOM 750 N N . PRO A 1 101 ? -42.373 -0.002 32.288 1.00 54.34 101 PRO A N 1
ATOM 751 C CA . PRO A 1 101 ? -41.905 0.706 31.096 1.00 54.34 101 PRO A CA 1
ATOM 752 C C . PRO A 1 101 ? -40.914 1.830 31.410 1.00 54.34 101 PRO A C 1
ATOM 754 O O . PRO A 1 101 ? -40.026 2.101 30.612 1.00 54.34 101 PRO A O 1
ATOM 757 N N . ALA A 1 102 ? -41.051 2.510 32.553 1.00 49.78 102 ALA A N 1
ATOM 758 C CA . ALA A 1 102 ? -40.116 3.562 32.952 1.00 49.78 102 ALA A CA 1
ATOM 759 C C . ALA A 1 102 ? -38.748 2.994 33.363 1.00 49.78 102 ALA A C 1
ATOM 761 O O . ALA A 1 102 ? -37.726 3.548 32.982 1.00 49.78 102 ALA A O 1
ATOM 762 N N . ILE A 1 103 ? -38.730 1.872 34.087 1.00 51.56 103 ILE A N 1
ATOM 763 C CA . ILE A 1 103 ? -37.522 1.142 34.482 1.00 51.56 103 ILE A CA 1
ATOM 764 C C . ILE A 1 103 ? -36.873 0.512 33.252 1.00 51.56 103 ILE A C 1
ATOM 766 O O . ILE A 1 103 ? -35.665 0.627 33.122 1.00 51.56 103 ILE A O 1
ATOM 770 N N . GLN A 1 104 ? -37.655 -0.064 32.331 1.00 58.06 104 GLN A N 1
ATOM 771 C CA . GLN A 1 104 ? -37.157 -0.583 31.051 1.00 58.06 104 GLN A CA 1
ATOM 772 C C . GLN A 1 104 ? -36.522 0.524 30.207 1.00 58.06 104 GLN A C 1
ATOM 774 O O . GLN A 1 104 ? -35.364 0.403 29.827 1.00 58.06 104 GLN A O 1
ATOM 779 N N . ARG A 1 105 ? -37.199 1.665 30.025 1.00 56.06 105 ARG A N 1
ATOM 780 C CA . ARG A 1 105 ? -36.614 2.821 29.321 1.00 56.06 105 ARG A CA 1
ATOM 781 C C . ARG A 1 105 ? -35.376 3.373 30.020 1.00 56.06 105 ARG A C 1
ATOM 783 O O . ARG A 1 105 ? -34.450 3.821 29.358 1.00 56.06 105 ARG A O 1
ATOM 790 N N . GLN A 1 106 ? -35.352 3.374 31.352 1.00 52.53 106 GLN A N 1
ATOM 791 C CA . GLN A 1 106 ? -34.206 3.857 32.121 1.00 52.53 106 GLN A CA 1
ATOM 792 C C . GLN A 1 106 ? -33.025 2.877 32.068 1.00 52.53 106 GLN A C 1
ATOM 794 O O . GLN A 1 106 ? -31.882 3.324 32.015 1.00 52.53 106 GLN A O 1
ATOM 799 N N . SER A 1 107 ? -33.278 1.564 32.035 1.00 65.44 107 SER A N 1
ATOM 800 C CA . SER A 1 107 ? -32.242 0.550 31.823 1.00 65.44 107 SER A CA 1
ATOM 801 C C . SER A 1 107 ? -31.728 0.548 30.386 1.00 65.44 107 SER A C 1
ATOM 803 O O . SER A 1 107 ? -30.527 0.431 30.184 1.00 65.44 107 SER A O 1
ATOM 805 N N . GLU A 1 108 ? -32.601 0.748 29.397 1.00 66.94 108 GLU A N 1
ATOM 806 C CA . GLU A 1 108 ? -32.230 0.872 27.982 1.00 66.94 108 GLU A CA 1
ATOM 807 C C . GLU A 1 108 ? -31.392 2.135 27.744 1.00 66.94 108 GLU A C 1
ATOM 809 O O . GLU A 1 108 ? -30.315 2.056 27.161 1.00 66.94 108 GLU A O 1
ATOM 814 N N . ALA A 1 109 ? -31.817 3.285 28.280 1.00 66.75 109 ALA A N 1
ATOM 815 C CA . ALA A 1 109 ? -31.054 4.531 28.201 1.00 66.75 109 ALA A CA 1
ATOM 816 C C . ALA A 1 109 ? -29.708 4.443 28.941 1.00 66.75 109 ALA A C 1
ATOM 818 O O . ALA A 1 109 ? -28.699 4.947 28.454 1.00 66.75 109 ALA A O 1
ATOM 819 N N . GLY A 1 110 ? -29.677 3.783 30.105 1.00 74.88 110 GLY A N 1
ATOM 820 C CA . GLY A 1 110 ? -28.437 3.524 30.837 1.00 74.88 110 GLY A CA 1
ATOM 821 C C . GLY A 1 110 ? -27.484 2.613 30.063 1.00 74.88 110 GLY A C 1
ATOM 822 O O . GLY A 1 110 ? -26.286 2.879 30.023 1.00 74.88 110 GLY A O 1
ATOM 823 N N . SER A 1 111 ? -28.025 1.590 29.399 1.00 82.56 111 SER A N 1
ATOM 824 C CA . SER A 1 111 ? -27.253 0.649 28.591 1.00 82.56 111 SER A CA 1
ATOM 825 C C . SER A 1 111 ? -26.692 1.288 27.320 1.00 82.56 111 SER A C 1
ATOM 827 O O . SER A 1 111 ? -25.537 1.042 26.989 1.00 82.56 111 SER A O 1
ATOM 829 N N . LEU A 1 112 ? -27.458 2.149 26.641 1.00 86.25 112 LEU A N 1
ATOM 830 C CA . LEU A 1 112 ? -26.967 2.929 25.499 1.00 86.25 112 LEU A CA 1
ATOM 831 C C . LEU A 1 112 ? -25.869 3.917 25.913 1.00 86.25 112 LEU A C 1
ATOM 833 O O . LEU A 1 112 ? -24.855 4.025 25.234 1.00 86.25 112 LEU A O 1
ATOM 837 N N . ALA A 1 113 ? -26.030 4.596 27.053 1.00 88.25 113 ALA A N 1
ATOM 838 C CA . ALA A 1 113 ? -25.014 5.513 27.568 1.00 88.25 113 ALA A CA 1
ATOM 839 C C . ALA A 1 113 ? -23.721 4.795 27.997 1.00 88.25 113 ALA A C 1
ATOM 841 O O . ALA A 1 113 ? -22.641 5.380 27.951 1.00 88.25 113 ALA A O 1
ATOM 842 N N . GLU A 1 114 ? -23.818 3.549 28.459 1.00 91.12 114 GLU A N 1
ATOM 843 C CA . GLU A 1 114 ? -22.656 2.704 28.733 1.00 91.12 114 GLU A CA 1
ATOM 844 C C . GLU A 1 114 ? -21.971 2.260 27.440 1.00 91.12 114 GLU A C 1
ATOM 846 O O . GLU A 1 114 ? -20.765 2.446 27.314 1.00 91.12 114 GLU A O 1
ATOM 851 N N . LEU A 1 115 ? -22.738 1.754 26.472 1.00 93.56 115 LEU A N 1
ATOM 852 C CA . LEU A 1 115 ? -22.244 1.363 25.152 1.00 93.56 115 LEU A CA 1
ATOM 853 C C . LEU A 1 115 ? -21.481 2.519 24.496 1.00 93.56 115 LEU A C 1
ATOM 855 O O . LEU A 1 115 ? -20.333 2.347 24.096 1.00 93.56 115 LEU A O 1
ATOM 859 N N . GLN A 1 116 ? -22.087 3.708 24.444 1.00 93.88 116 GLN A N 1
ATOM 860 C CA . GLN A 1 116 ? -21.453 4.878 23.844 1.00 93.88 116 GLN A CA 1
ATOM 861 C C . GLN A 1 116 ? -20.168 5.263 24.578 1.00 93.88 116 GLN A C 1
ATOM 863 O O . GLN A 1 116 ? -19.161 5.532 23.942 1.00 93.88 116 GLN A O 1
ATOM 868 N N . ARG A 1 117 ? -20.145 5.169 25.912 1.00 94.75 117 ARG A N 1
ATOM 869 C CA . ARG A 1 117 ? -18.923 5.404 26.692 1.00 94.75 117 ARG A CA 1
ATOM 870 C C . ARG A 1 117 ? -17.808 4.409 26.359 1.00 94.75 117 ARG A C 1
ATOM 872 O O . ARG A 1 117 ? -16.651 4.809 26.341 1.00 94.75 117 ARG A O 1
ATOM 879 N N . VAL A 1 118 ? -18.134 3.133 26.141 1.00 96.62 118 VAL A N 1
ATOM 880 C CA . VAL A 1 118 ? -17.149 2.106 25.756 1.00 96.62 118 VAL A CA 1
ATOM 881 C C . VAL A 1 118 ? -16.605 2.386 24.354 1.00 96.62 118 VAL A C 1
ATOM 883 O O . VAL A 1 118 ? -15.392 2.368 24.165 1.00 96.62 118 VAL A O 1
ATOM 886 N N . ALA A 1 119 ? -17.487 2.702 23.402 1.00 97.00 119 ALA A N 1
ATOM 887 C CA . ALA A 1 119 ? -17.107 3.067 22.040 1.00 97.00 119 ALA A CA 1
ATOM 888 C C . ALA A 1 119 ? -16.215 4.323 22.008 1.00 97.00 119 ALA A C 1
ATOM 890 O O . ALA A 1 119 ? -15.136 4.290 21.421 1.00 97.00 119 ALA A O 1
ATOM 891 N N . ASP A 1 120 ? -16.626 5.392 22.696 1.00 97.38 120 ASP A N 1
ATOM 892 C CA . ASP A 1 120 ? -15.887 6.656 22.766 1.00 97.38 120 ASP A CA 1
ATOM 893 C C . ASP A 1 120 ? -14.519 6.467 23.435 1.00 97.38 120 ASP A C 1
ATOM 895 O O . ASP A 1 120 ? -13.526 7.012 22.966 1.00 97.38 120 ASP A O 1
ATOM 899 N N . ALA A 1 121 ? -14.438 5.668 24.507 1.00 98.06 121 ALA A N 1
ATOM 900 C CA . ALA A 1 121 ? -13.174 5.390 25.188 1.00 98.06 121 ALA A CA 1
ATOM 901 C C . ALA A 1 121 ? -12.184 4.630 24.291 1.00 98.06 121 ALA A C 1
ATOM 903 O O . ALA A 1 121 ? -10.990 4.920 24.317 1.00 98.06 121 ALA A O 1
ATOM 904 N N . TYR A 1 122 ? -12.675 3.686 23.485 1.00 98.06 122 TYR A N 1
ATOM 905 C CA . TYR A 1 122 ? -11.843 2.944 22.540 1.00 98.06 122 TYR A CA 1
ATOM 906 C C . TYR A 1 122 ? -11.325 3.835 21.410 1.00 98.06 122 TYR A C 1
ATOM 908 O O . TYR A 1 122 ? -10.126 3.861 21.145 1.00 98.06 122 TYR A O 1
ATOM 916 N N . VAL A 1 123 ? -12.210 4.622 20.793 1.00 97.94 123 VAL A N 1
ATOM 917 C CA . VAL A 1 123 ? -11.828 5.584 19.751 1.00 97.94 123 VAL A CA 1
ATOM 918 C C . VAL A 1 123 ? -10.846 6.615 20.300 1.00 97.94 123 VAL A C 1
ATOM 920 O O . VAL A 1 123 ? -9.826 6.885 19.675 1.00 97.94 123 VAL A O 1
ATOM 923 N N . GLN A 1 124 ? -11.090 7.131 21.504 1.00 97.81 124 GLN A N 1
ATOM 924 C CA . GLN A 1 124 ? -10.178 8.060 22.158 1.00 97.81 124 GLN A CA 1
ATOM 925 C C . GLN A 1 124 ? -8.795 7.438 22.397 1.00 97.81 124 GLN A C 1
ATOM 927 O O . GLN A 1 124 ? -7.788 8.125 22.223 1.00 97.81 124 GLN A O 1
ATOM 932 N N . ALA A 1 125 ? -8.718 6.160 22.782 1.00 97.69 125 ALA A N 1
ATOM 933 C CA . ALA A 1 125 ? -7.440 5.468 22.936 1.00 97.69 125 ALA A CA 1
ATOM 934 C C . ALA A 1 125 ? -6.670 5.419 21.604 1.00 97.69 125 ALA A C 1
ATOM 936 O O . ALA A 1 125 ? -5.486 5.745 21.579 1.00 97.69 125 ALA A O 1
ATOM 937 N N . LEU A 1 126 ? -7.353 5.131 20.490 1.00 97.00 126 LEU A N 1
ATOM 938 C CA . LEU A 1 126 ? -6.753 5.149 19.150 1.00 97.00 126 LEU A CA 1
ATOM 939 C C . LEU A 1 126 ? -6.273 6.552 18.748 1.00 97.00 126 LEU A C 1
ATOM 941 O O . LEU A 1 126 ? -5.119 6.719 18.365 1.00 97.00 126 LEU A O 1
ATOM 945 N N . GLU A 1 127 ? -7.121 7.573 18.886 1.00 96.19 127 GLU A N 1
ATOM 946 C CA . GLU A 1 127 ? -6.795 8.956 18.496 1.00 96.19 127 GLU A CA 1
ATOM 947 C C . GLU A 1 127 ? -5.688 9.585 19.353 1.00 96.19 127 GLU A C 1
ATOM 949 O O . GLU A 1 127 ? -4.972 10.477 18.897 1.00 96.19 127 GLU A O 1
ATOM 954 N N . THR A 1 128 ? -5.534 9.136 20.602 1.00 95.19 128 THR A N 1
ATOM 955 C CA . THR A 1 128 ? -4.454 9.594 21.492 1.00 95.19 128 THR A CA 1
ATOM 956 C C . THR A 1 128 ? -3.192 8.736 21.426 1.00 95.19 128 THR A C 1
ATOM 958 O O . THR A 1 128 ? -2.204 9.076 22.078 1.00 95.19 128 THR A O 1
ATOM 961 N N . GLY A 1 129 ? -3.198 7.661 20.631 1.00 94.38 129 GLY A N 1
ATOM 962 C CA . GLY A 1 129 ? -2.066 6.746 20.490 1.00 94.38 129 GLY A CA 1
ATOM 963 C C . GLY A 1 129 ? -1.844 5.821 21.692 1.00 94.38 129 GLY A C 1
ATOM 964 O O . GLY A 1 129 ? -0.773 5.230 21.809 1.00 94.38 129 GLY A O 1
ATOM 965 N N . ASP A 1 130 ? -2.826 5.670 22.587 1.00 96.12 130 ASP A N 1
ATOM 966 C CA . ASP A 1 130 ? -2.805 4.673 23.666 1.00 96.12 130 ASP A CA 1
ATOM 967 C C . ASP A 1 130 ? -3.221 3.295 23.119 1.00 96.12 130 ASP A C 1
ATOM 969 O O . ASP A 1 130 ? -4.288 2.749 23.424 1.00 96.12 130 ASP A O 1
ATOM 973 N N . LEU A 1 131 ? -2.363 2.747 22.254 1.00 95.12 131 LEU A N 1
ATOM 974 C CA . LEU A 1 131 ? -2.605 1.480 21.564 1.00 95.12 131 LEU A CA 1
ATOM 975 C C . LEU A 1 131 ? -2.669 0.294 22.530 1.00 95.12 131 LEU A C 1
ATOM 977 O O . LEU A 1 131 ? -3.415 -0.652 22.293 1.00 95.12 131 LEU A O 1
ATOM 981 N N . GLU A 1 132 ? -1.959 0.361 23.659 1.00 94.88 132 GLU A N 1
ATOM 982 C CA . GLU A 1 132 ? -2.033 -0.667 24.700 1.00 94.88 132 GLU A CA 1
ATOM 983 C C . GLU A 1 132 ? -3.453 -0.752 25.280 1.00 94.88 132 GLU A C 1
ATOM 985 O O . GLU A 1 132 ? -4.014 -1.842 25.416 1.00 94.88 132 GLU A O 1
ATOM 990 N N . THR A 1 133 ? -4.065 0.393 25.605 1.00 96.19 133 THR A N 1
ATOM 991 C CA . THR A 1 133 ? -5.455 0.423 26.074 1.00 96.19 133 THR A CA 1
ATOM 992 C C . THR A 1 133 ? -6.419 -0.024 24.982 1.00 96.19 133 THR A C 1
ATOM 994 O O . THR A 1 133 ? -7.296 -0.839 25.273 1.00 96.19 133 THR A O 1
ATOM 997 N N . ALA A 1 134 ? -6.247 0.442 23.741 1.00 96.31 134 ALA A N 1
ATOM 998 C CA . ALA A 1 134 ? -7.098 0.034 22.625 1.00 96.31 134 ALA A CA 1
ATOM 999 C C . ALA A 1 134 ? -7.073 -1.493 22.423 1.00 96.31 134 ALA A C 1
ATOM 1001 O O . ALA A 1 134 ? -8.117 -2.145 22.466 1.00 96.31 134 ALA A O 1
ATOM 1002 N N . THR A 1 135 ? -5.885 -2.087 22.324 1.00 94.75 135 THR A N 1
ATOM 1003 C CA . THR A 1 135 ? -5.701 -3.534 22.136 1.00 94.75 135 THR A CA 1
ATOM 1004 C C . THR A 1 135 ? -6.175 -4.341 23.344 1.00 94.75 135 THR A C 1
ATOM 1006 O O . THR A 1 135 ? -6.672 -5.450 23.194 1.00 94.75 135 THR A O 1
ATOM 1009 N N . ARG A 1 136 ? -6.127 -3.788 24.562 1.00 94.50 136 ARG A N 1
ATOM 1010 C CA . ARG A 1 136 ? -6.734 -4.440 25.735 1.00 94.50 136 ARG A CA 1
ATOM 1011 C C . ARG A 1 136 ? -8.265 -4.442 25.684 1.00 94.50 136 ARG A C 1
ATOM 1013 O O . ARG A 1 136 ? -8.887 -5.357 26.218 1.00 94.50 136 ARG A O 1
ATOM 1020 N N . MET A 1 137 ? -8.874 -3.404 25.109 1.00 95.88 137 MET A N 1
ATOM 1021 C CA . MET A 1 137 ? -10.329 -3.297 24.965 1.00 95.88 137 MET A CA 1
ATOM 1022 C C . MET A 1 137 ? -10.871 -4.175 23.835 1.00 95.88 137 MET A C 1
ATOM 1024 O O . MET A 1 137 ? -11.984 -4.678 23.963 1.00 95.88 137 MET A O 1
ATOM 1028 N N . ALA A 1 138 ? -10.095 -4.346 22.764 1.00 93.75 138 ALA A N 1
ATOM 1029 C CA . ALA A 1 138 ? -10.411 -5.175 21.608 1.00 93.75 138 ALA A CA 1
ATOM 1030 C C . ALA A 1 138 ? -9.173 -6.009 21.224 1.00 93.75 138 ALA A C 1
ATOM 1032 O O . ALA A 1 138 ? -8.428 -5.607 20.325 1.00 93.75 138 ALA A O 1
ATOM 1033 N N . PRO A 1 139 ? -8.902 -7.118 21.937 1.00 86.94 139 PRO A N 1
ATOM 1034 C CA . PRO A 1 139 ? -7.755 -7.964 21.636 1.00 86.94 139 PRO A CA 1
ATOM 1035 C C . PRO A 1 139 ? -7.914 -8.616 20.256 1.00 86.94 139 PRO A C 1
ATOM 1037 O O . PRO A 1 139 ? -9.048 -8.863 19.836 1.00 86.94 139 PRO A O 1
ATOM 1040 N N . PRO A 1 140 ? -6.807 -8.906 19.550 1.00 82.88 140 PRO A N 1
ATOM 1041 C CA . PRO A 1 140 ? -6.872 -9.718 18.344 1.00 82.88 140 PRO A CA 1
ATOM 1042 C C . PRO A 1 140 ? -7.416 -11.109 18.688 1.00 82.88 140 PRO A C 1
ATOM 1044 O O . PRO A 1 140 ? -7.211 -11.605 19.800 1.00 82.88 140 PRO A O 1
ATOM 1047 N N . ASP A 1 141 ? -8.090 -11.741 17.729 1.00 79.62 141 ASP A N 1
ATOM 1048 C CA . ASP A 1 141 ? -8.530 -13.127 17.883 1.00 79.62 141 ASP A CA 1
ATOM 1049 C C . ASP A 1 141 ? -7.324 -14.039 18.163 1.00 79.62 141 ASP A C 1
ATOM 1051 O O . ASP A 1 141 ? -6.238 -13.829 17.617 1.00 79.62 141 ASP A O 1
ATOM 1055 N N . ASP A 1 142 ? -7.520 -15.089 18.970 1.00 78.12 142 ASP A N 1
ATOM 1056 C CA . ASP A 1 142 ? -6.453 -16.026 19.367 1.00 78.12 142 ASP A CA 1
ATOM 1057 C C . ASP A 1 142 ? -5.716 -16.648 18.161 1.00 78.12 142 ASP A C 1
ATOM 1059 O O . ASP A 1 142 ? -4.555 -17.032 18.274 1.00 78.12 142 ASP A O 1
ATOM 1063 N N . GLU A 1 143 ? -6.381 -16.751 17.004 1.00 76.62 143 GLU A N 1
ATOM 1064 C CA . GLU A 1 143 ? -5.796 -17.245 15.750 1.00 76.62 143 GLU A CA 1
ATOM 1065 C C . GLU A 1 143 ? -4.755 -16.283 15.154 1.00 76.62 143 GLU A C 1
ATOM 1067 O O . GLU A 1 143 ? -3.813 -16.728 14.504 1.00 76.62 143 GLU A O 1
ATOM 1072 N N . TYR A 1 144 ? -4.904 -14.978 15.392 1.00 73.12 144 TYR A N 1
ATOM 1073 C CA . TYR A 1 144 ? -4.121 -13.924 14.742 1.00 73.12 144 TYR A CA 1
ATOM 1074 C C . TYR A 1 144 ? -3.270 -13.099 15.711 1.00 73.12 144 TYR A C 1
ATOM 1076 O O . TYR A 1 144 ? -2.565 -12.186 15.280 1.00 73.12 144 TYR A O 1
ATOM 1084 N N . GLY A 1 145 ? -3.297 -13.418 17.009 1.00 74.75 145 GLY A N 1
ATOM 1085 C CA . GLY A 1 145 ? -2.502 -12.722 18.022 1.00 74.75 145 GLY A CA 1
ATOM 1086 C C . GLY A 1 145 ? -1.000 -12.701 17.715 1.00 74.75 145 GLY A C 1
ATOM 1087 O O . GLY A 1 145 ? -0.359 -11.678 17.933 1.00 74.75 145 GLY A O 1
ATOM 1088 N N . ASP A 1 146 ? -0.463 -13.781 17.139 1.00 78.00 146 ASP A N 1
ATOM 1089 C CA . ASP A 1 146 ? 0.971 -13.922 16.837 1.00 78.00 146 ASP A CA 1
ATOM 1090 C C . ASP A 1 146 ? 1.423 -13.145 15.583 1.00 78.00 146 ASP A C 1
ATOM 1092 O O . ASP A 1 146 ? 2.617 -12.912 15.408 1.00 78.00 146 ASP A O 1
ATOM 1096 N N . VAL A 1 147 ? 0.490 -12.725 14.716 1.00 78.94 147 VAL A N 1
ATOM 1097 C CA . VAL A 1 147 ? 0.770 -11.947 13.485 1.00 78.94 147 VAL A CA 1
ATOM 1098 C C . VAL A 1 147 ? 0.267 -10.501 13.565 1.00 78.94 147 VAL A C 1
ATOM 1100 O O . VAL A 1 147 ? 0.288 -9.757 12.582 1.00 78.94 147 VAL A O 1
ATOM 1103 N N . SER A 1 148 ? -0.217 -10.096 14.737 1.00 85.25 148 SER A N 1
ATOM 1104 C CA . SER A 1 148 ? -0.762 -8.767 14.979 1.00 85.25 148 SER A CA 1
ATOM 1105 C C . SER A 1 148 ? 0.344 -7.768 15.312 1.00 85.25 148 SER A C 1
ATOM 1107 O O . SER A 1 148 ? 1.133 -7.999 16.222 1.00 85.25 148 SER A O 1
ATOM 1109 N N . LEU A 1 149 ? 0.315 -6.611 14.651 1.00 91.81 149 LEU A N 1
ATOM 1110 C CA . LEU A 1 149 ? 1.200 -5.469 14.899 1.00 91.81 149 LEU A CA 1
ATOM 1111 C C . LEU A 1 149 ? 0.431 -4.305 15.559 1.00 91.81 149 LEU A C 1
ATOM 1113 O O . LEU A 1 149 ? 0.700 -3.131 15.319 1.00 91.81 149 LEU A O 1
ATOM 1117 N N . LEU A 1 150 ? -0.582 -4.616 16.376 1.00 92.38 150 LEU A N 1
ATOM 1118 C CA . LEU A 1 150 ? -1.479 -3.622 16.984 1.00 92.38 150 LEU A CA 1
ATOM 1119 C C . LEU A 1 150 ? -0.836 -2.756 18.078 1.00 92.38 150 LEU A C 1
ATOM 1121 O O . LEU A 1 150 ? -1.450 -1.794 18.533 1.00 92.38 150 LEU A O 1
ATOM 1125 N N . ASP A 1 151 ? 0.371 -3.079 18.524 1.00 90.81 151 ASP A N 1
ATOM 1126 C CA . ASP A 1 151 ? 1.188 -2.253 19.415 1.00 90.81 151 ASP A CA 1
ATOM 1127 C C . ASP A 1 151 ? 2.105 -1.276 18.659 1.00 90.81 151 ASP A C 1
ATOM 1129 O O . ASP A 1 151 ? 2.651 -0.351 19.267 1.00 90.81 151 ASP A O 1
ATOM 1133 N N . VAL A 1 152 ? 2.220 -1.420 17.335 1.00 92.94 152 VAL A N 1
ATOM 1134 C CA . VAL A 1 152 ? 3.028 -0.547 16.485 1.00 92.94 152 VAL A CA 1
ATOM 1135 C C . VAL A 1 152 ? 2.331 0.798 16.288 1.00 92.94 152 VAL A C 1
ATOM 1137 O O . VAL A 1 152 ? 1.242 0.896 15.713 1.00 92.94 152 VAL A O 1
ATOM 1140 N N . ALA A 1 153 ? 2.985 1.863 16.752 1.00 93.12 153 ALA A N 1
ATOM 1141 C CA . ALA A 1 153 ? 2.471 3.220 16.634 1.00 93.12 153 ALA A CA 1
ATOM 1142 C C . ALA A 1 153 ? 2.607 3.754 15.196 1.00 93.12 153 ALA A C 1
ATOM 1144 O O . ALA A 1 153 ? 3.702 3.699 14.631 1.00 93.12 153 ALA A O 1
ATOM 1145 N N . PRO A 1 154 ? 1.537 4.319 14.607 1.00 94.38 154 PRO A N 1
ATOM 1146 C CA . PRO A 1 154 ? 1.649 5.006 13.330 1.00 94.38 154 PRO A CA 1
ATOM 1147 C C . PRO A 1 154 ? 2.460 6.301 13.473 1.00 94.38 154 PRO A C 1
ATOM 1149 O O . PRO A 1 154 ? 2.465 6.946 14.525 1.00 94.38 154 PRO A O 1
ATOM 1152 N N . VAL A 1 155 ? 3.096 6.719 12.379 1.00 93.19 155 VAL A N 1
ATOM 1153 C CA . VAL A 1 155 ? 3.726 8.040 12.239 1.00 93.19 155 VAL A CA 1
ATOM 1154 C C . VAL A 1 155 ? 2.662 9.132 12.348 1.00 93.19 155 VAL A C 1
ATOM 1156 O O . VAL A 1 155 ? 2.834 10.095 13.096 1.00 93.19 155 VAL A O 1
ATOM 1159 N N . GLU A 1 156 ? 1.539 8.960 11.645 1.00 93.44 156 GLU A N 1
ATOM 1160 C CA . GLU A 1 156 ? 0.341 9.783 11.801 1.00 93.44 156 GLU A CA 1
ATOM 1161 C C . GLU A 1 156 ? -0.874 8.889 12.073 1.00 93.44 156 GLU A C 1
ATOM 1163 O O . GLU A 1 156 ? -1.250 8.048 11.253 1.00 93.44 156 GLU A O 1
ATOM 1168 N N . GLY A 1 157 ? -1.497 9.071 13.239 1.00 93.44 157 GLY A N 1
ATOM 1169 C CA . GLY A 1 157 ? -2.717 8.355 13.606 1.00 93.44 157 GLY A CA 1
ATOM 1170 C C . GLY A 1 157 ? -3.938 8.822 12.812 1.00 93.44 157 GLY A C 1
ATOM 1171 O O . GLY A 1 157 ? -4.002 9.963 12.345 1.00 93.44 157 GLY A O 1
ATOM 1172 N N . ALA A 1 158 ? -4.927 7.941 12.678 1.00 96.31 158 ALA A N 1
ATOM 1173 C CA . ALA A 1 158 ? -6.217 8.293 12.100 1.00 96.31 158 ALA A CA 1
ATOM 1174 C C . ALA A 1 158 ? -7.112 9.075 13.077 1.00 96.31 158 ALA A C 1
ATOM 1176 O O . ALA A 1 158 ? -7.011 8.928 14.295 1.00 96.31 158 ALA A O 1
ATOM 1177 N N . SER A 1 159 ? -8.044 9.850 12.523 1.00 95.94 159 SER A N 1
ATOM 1178 C CA . SER A 1 159 ? -9.226 10.345 13.231 1.00 95.94 159 SER A CA 1
ATOM 1179 C C . SER A 1 159 ? -10.470 9.557 12.835 1.00 95.94 159 SER A C 1
ATOM 1181 O O . SER A 1 159 ? -10.563 9.026 11.718 1.00 95.94 159 SER A O 1
ATOM 1183 N N . TYR A 1 160 ? -11.441 9.499 13.747 1.00 96.50 160 TYR A N 1
ATOM 1184 C CA . TYR A 1 160 ? -12.634 8.676 13.585 1.00 96.50 160 TYR A CA 1
ATOM 1185 C C . TYR A 1 160 ? -13.909 9.498 13.768 1.00 96.50 160 TYR A C 1
ATOM 1187 O O . TYR A 1 160 ? -14.089 10.213 14.748 1.00 96.50 160 TYR A O 1
ATOM 1195 N N . GLU A 1 161 ? -14.852 9.339 12.843 1.00 96.00 161 GLU A N 1
ATOM 1196 C CA . GLU A 1 161 ? -16.208 9.867 12.979 1.00 96.00 161 GLU A CA 1
ATOM 1197 C C . GLU A 1 161 ? -17.192 8.698 13.052 1.00 96.00 161 GLU A C 1
ATOM 1199 O O . GLU A 1 161 ? -17.571 8.100 12.039 1.00 96.00 161 GLU A O 1
ATOM 1204 N N . CYS A 1 162 ? -17.580 8.335 14.274 1.00 96.69 162 CYS A N 1
ATOM 1205 C CA . CYS A 1 162 ? -18.477 7.216 14.533 1.00 96.69 162 CYS A CA 1
ATOM 1206 C C . CYS A 1 162 ? -19.942 7.658 14.582 1.00 96.69 162 CYS A C 1
ATOM 1208 O O . CYS A 1 162 ? -20.307 8.634 15.235 1.00 96.69 162 CYS A O 1
ATOM 1210 N N . ARG A 1 163 ? -20.802 6.904 13.894 1.00 95.38 163 ARG A N 1
ATOM 1211 C CA . ARG A 1 163 ? -22.258 7.076 13.943 1.00 95.38 163 ARG A CA 1
ATOM 1212 C C . ARG A 1 163 ? -22.833 6.527 15.244 1.00 95.38 163 ARG A C 1
ATOM 1214 O O . ARG A 1 163 ? -22.204 5.716 15.920 1.00 95.38 163 ARG A O 1
ATOM 1221 N N . GLU A 1 164 ? -24.072 6.912 15.541 1.00 90.94 164 GLU A N 1
ATOM 1222 C CA . GLU A 1 164 ? -24.821 6.320 16.649 1.00 90.94 164 GLU A CA 1
ATOM 1223 C C . GLU A 1 164 ? -24.880 4.780 16.525 1.00 90.94 164 GLU A C 1
ATOM 1225 O O . GLU A 1 164 ? -25.080 4.259 15.419 1.00 90.94 164 GLU A O 1
ATOM 1230 N N . PRO A 1 165 ? -24.712 4.039 17.636 1.00 93.06 165 PRO A N 1
ATOM 1231 C CA . PRO A 1 165 ? -24.758 2.582 17.630 1.00 93.06 165 PRO A CA 1
ATOM 1232 C C . PRO A 1 165 ? -26.110 2.036 17.162 1.00 93.06 165 PRO A C 1
ATOM 1234 O O . PRO A 1 165 ? -27.161 2.413 17.679 1.00 93.06 165 PRO A O 1
ATOM 1237 N N . SER A 1 166 ? -26.079 1.063 16.253 1.00 93.12 166 SER A N 1
ATOM 1238 C CA . SER A 1 166 ? -27.240 0.225 15.951 1.00 93.12 166 SER A CA 1
ATOM 1239 C C . SER A 1 166 ? -27.252 -0.961 16.908 1.00 93.12 166 SER A C 1
ATOM 1241 O O . SER A 1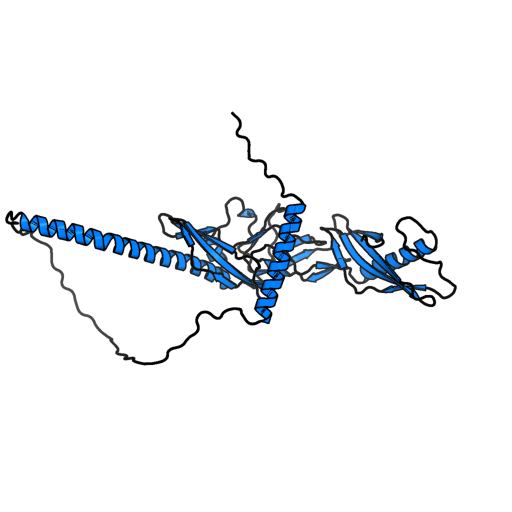 166 ? -26.324 -1.768 16.879 1.00 93.12 166 SER A O 1
ATOM 1243 N N . VAL A 1 167 ? -28.289 -1.075 17.738 1.00 92.88 167 VAL A N 1
ATOM 1244 C CA . VAL A 1 167 ? -28.419 -2.129 18.756 1.00 92.88 167 VAL A CA 1
ATOM 1245 C C . VAL A 1 167 ? -29.473 -3.148 18.337 1.00 92.88 167 VAL A C 1
ATOM 1247 O O . VAL A 1 167 ? -30.588 -2.769 17.980 1.00 92.88 167 VAL A O 1
ATOM 1250 N N . ASP A 1 168 ? -29.116 -4.424 18.423 1.00 91.12 168 ASP A N 1
ATOM 1251 C CA . ASP A 1 168 ? -29.998 -5.575 18.248 1.00 91.12 168 ASP A CA 1
ATOM 1252 C C . ASP A 1 168 ? -29.771 -6.544 19.421 1.00 91.12 168 ASP A C 1
ATOM 1254 O O . ASP A 1 168 ? -28.723 -7.181 19.531 1.00 91.12 168 ASP A O 1
ATOM 1258 N N . ASP A 1 169 ? -30.727 -6.580 20.353 1.00 88.88 169 ASP A N 1
ATOM 1259 C CA . ASP A 1 169 ? -30.652 -7.298 21.631 1.00 88.88 169 ASP A CA 1
ATOM 1260 C C . ASP A 1 169 ? -29.368 -7.007 22.448 1.00 88.88 169 ASP A C 1
ATOM 1262 O O . ASP A 1 169 ? -29.212 -5.926 23.030 1.00 88.88 169 ASP A O 1
ATOM 1266 N N . ASP A 1 170 ? -28.471 -7.992 22.529 1.00 93.12 170 ASP A N 1
ATOM 1267 C CA . ASP A 1 170 ? -27.210 -7.962 23.279 1.00 93.12 170 ASP A CA 1
ATOM 1268 C C . ASP A 1 170 ? -26.001 -7.697 22.369 1.00 93.12 170 ASP A C 1
ATOM 1270 O O . ASP A 1 170 ? -24.853 -7.902 22.760 1.00 93.12 170 ASP A O 1
ATOM 1274 N N . VAL A 1 171 ? -26.250 -7.233 21.146 1.00 95.62 171 VAL A N 1
ATOM 1275 C CA . VAL A 1 171 ? -25.233 -6.912 20.149 1.00 95.62 171 VAL A CA 1
ATOM 1276 C C . VAL A 1 171 ? -25.420 -5.475 19.689 1.00 95.62 171 VAL A C 1
ATOM 1278 O O . VAL A 1 171 ? -26.531 -5.018 19.431 1.00 95.62 171 VAL A O 1
ATOM 1281 N N . ALA A 1 172 ? -24.317 -4.757 19.528 1.00 96.69 172 ALA A N 1
ATOM 1282 C CA . ALA A 1 172 ? -24.315 -3.452 18.900 1.00 96.69 172 ALA A CA 1
ATOM 1283 C C . ALA A 1 172 ? -23.249 -3.353 17.817 1.00 96.69 172 ALA A C 1
ATOM 1285 O O . ALA A 1 172 ? -22.182 -3.956 17.903 1.00 96.69 172 ALA A O 1
ATOM 1286 N N . THR A 1 173 ? -23.541 -2.571 16.785 1.00 97.31 173 THR A N 1
ATOM 1287 C CA . THR A 1 173 ? -22.583 -2.226 15.734 1.00 97.31 173 THR A CA 1
ATOM 1288 C C . THR A 1 173 ? -22.461 -0.715 15.638 1.00 97.31 173 THR A C 1
ATOM 1290 O O . THR A 1 173 ? -23.466 -0.008 15.538 1.00 97.31 173 THR A O 1
ATOM 1293 N N . VAL A 1 174 ? -21.226 -0.227 15.640 1.00 97.69 174 VAL A N 1
ATOM 1294 C CA . VAL A 1 174 ? -20.879 1.183 15.455 1.00 97.69 174 VAL A CA 1
ATOM 1295 C C . VAL A 1 174 ? -20.107 1.303 14.149 1.00 97.69 174 VAL A C 1
ATOM 1297 O O . VAL A 1 174 ? -19.138 0.582 13.927 1.00 97.69 174 VAL A O 1
ATOM 1300 N N . SER A 1 175 ? -20.555 2.188 13.262 1.00 96.94 175 SER A N 1
ATOM 1301 C CA . SER A 1 175 ? -19.892 2.436 11.981 1.00 96.94 175 SER A CA 1
ATOM 1302 C C . SER A 1 175 ? -19.089 3.727 12.068 1.00 96.94 175 SER A C 1
ATOM 1304 O O . SER A 1 175 ? -19.667 4.770 12.369 1.00 96.94 175 SER A O 1
ATOM 1306 N N . CYS A 1 176 ? -17.788 3.652 11.799 1.00 97.38 176 CYS A N 1
ATOM 1307 C CA . CYS A 1 176 ? -16.854 4.766 11.922 1.00 97.38 176 CYS A CA 1
ATOM 1308 C C . CYS A 1 176 ? -16.223 5.095 10.569 1.00 97.38 176 CYS A C 1
ATOM 1310 O O . CYS A 1 176 ? -15.624 4.232 9.926 1.00 97.38 176 CYS A O 1
ATOM 1312 N N . ALA A 1 177 ? -16.363 6.344 10.131 1.00 95.62 177 ALA A N 1
ATOM 1313 C CA . ALA A 1 177 ? -15.546 6.877 9.051 1.00 95.62 177 ALA A CA 1
ATOM 1314 C C . ALA A 1 177 ? -14.136 7.149 9.586 1.00 95.62 177 ALA A C 1
ATOM 1316 O O . ALA A 1 177 ? -13.983 7.580 10.726 1.00 95.62 177 ALA A O 1
ATOM 1317 N N . VAL A 1 178 ? -13.124 6.884 8.765 1.00 95.50 178 VAL A N 1
ATOM 1318 C CA . VAL A 1 178 ? -11.710 6.978 9.142 1.00 95.50 178 VAL A CA 1
ATOM 1319 C C . VAL A 1 178 ? -11.033 7.968 8.215 1.00 95.50 178 VAL A C 1
ATOM 1321 O O . VAL A 1 178 ? -11.216 7.882 7.000 1.00 95.50 178 VAL A O 1
ATOM 1324 N N . THR A 1 179 ? -10.255 8.890 8.772 1.00 95.06 179 THR A N 1
ATOM 1325 C CA . THR A 1 179 ? -9.437 9.828 7.999 1.00 95.06 179 THR A CA 1
ATOM 1326 C C . THR A 1 179 ? -8.003 9.778 8.491 1.00 95.06 179 THR A C 1
ATOM 1328 O O . THR A 1 179 ? -7.759 9.945 9.681 1.00 95.06 179 THR A O 1
ATOM 1331 N N . VAL A 1 180 ? -7.053 9.584 7.579 1.00 93.56 180 VAL A N 1
ATOM 1332 C CA . VAL A 1 180 ? -5.623 9.657 7.895 1.00 93.56 180 VAL A CA 1
ATOM 1333 C C . VAL A 1 180 ? -5.065 10.966 7.329 1.00 93.56 180 VAL A C 1
ATOM 1335 O O . VAL A 1 180 ? -5.334 11.285 6.162 1.00 93.56 180 VAL A O 1
ATOM 1338 N N . PRO A 1 181 ? -4.330 11.768 8.123 1.00 90.38 181 PRO A N 1
ATOM 1339 C CA . PRO A 1 181 ? -3.685 12.978 7.624 1.00 90.38 181 PRO A CA 1
ATOM 1340 C C . PRO A 1 181 ? -2.820 12.698 6.383 1.00 90.38 181 PRO A C 1
ATOM 1342 O O . PRO A 1 181 ? -2.275 11.615 6.211 1.00 90.38 181 PRO A O 1
ATOM 1345 N N . GLY A 1 182 ? -2.800 13.639 5.433 1.00 86.50 182 GLY A N 1
ATOM 1346 C CA . GLY A 1 182 ? -2.077 13.490 4.159 1.00 86.50 182 GLY A CA 1
ATOM 1347 C C . GLY A 1 182 ? -2.698 12.521 3.138 1.00 86.50 182 GLY A C 1
ATOM 1348 O O . GLY A 1 182 ? -2.486 12.709 1.942 1.00 86.50 182 GLY A O 1
ATOM 1349 N N . LEU A 1 183 ? -3.508 11.554 3.577 1.00 85.56 183 LEU A N 1
ATOM 1350 C CA . LEU A 1 183 ? -4.062 10.480 2.741 1.00 85.56 183 LEU A CA 1
ATOM 1351 C C . LEU A 1 183 ? -5.572 10.614 2.496 1.00 85.56 183 LEU A C 1
ATOM 1353 O O . LEU A 1 183 ? -6.081 10.164 1.472 1.00 85.56 183 LEU A O 1
ATOM 1357 N N . GLY A 1 184 ? -6.284 11.294 3.397 1.00 86.94 184 GLY A N 1
ATOM 1358 C CA . GLY A 1 184 ? -7.711 11.572 3.267 1.00 86.94 184 GLY A CA 1
ATOM 1359 C C . GLY A 1 184 ? -8.604 10.528 3.939 1.00 86.94 184 GLY A C 1
ATOM 1360 O O . GLY A 1 184 ? -8.181 9.801 4.837 1.00 86.94 184 GLY A O 1
ATOM 1361 N N . ALA A 1 185 ? -9.881 10.529 3.553 1.00 87.56 185 ALA A N 1
ATOM 1362 C CA . ALA A 1 185 ? -10.904 9.676 4.147 1.00 87.56 185 ALA A CA 1
ATOM 1363 C C . ALA A 1 185 ? -10.997 8.321 3.433 1.00 87.56 185 ALA A C 1
ATOM 1365 O O . ALA A 1 185 ? -10.971 8.259 2.203 1.00 87.56 185 ALA A O 1
ATOM 1366 N N . SER A 1 186 ? -11.173 7.255 4.216 1.00 86.62 186 SER A N 1
ATOM 1367 C CA . SER A 1 186 ? -11.458 5.908 3.717 1.00 86.62 186 SER A CA 1
ATOM 1368 C C . SER A 1 186 ? -12.737 5.887 2.877 1.00 86.62 186 SER A C 1
ATOM 1370 O O . SER A 1 186 ? -13.734 6.534 3.213 1.00 86.62 186 SER A O 1
ATOM 1372 N N . SER A 1 187 ? -12.730 5.090 1.809 1.00 84.00 187 SER A N 1
ATOM 1373 C CA . SER A 1 187 ? -13.887 4.892 0.929 1.00 84.00 187 SER A CA 1
ATOM 1374 C C . SER A 1 187 ? -15.027 4.119 1.611 1.00 84.00 187 SER A C 1
ATOM 1376 O O . SER A 1 187 ? -16.206 4.354 1.327 1.00 84.00 187 SER A O 1
ATOM 1378 N N . ALA A 1 188 ? -14.682 3.230 2.546 1.00 84.94 188 ALA A N 1
ATOM 1379 C CA . ALA A 1 188 ? -15.614 2.422 3.321 1.00 84.94 188 ALA A CA 1
ATOM 1380 C C . ALA A 1 188 ? -15.459 2.691 4.828 1.00 84.94 188 ALA A C 1
ATOM 1382 O O . ALA A 1 188 ? -14.333 2.813 5.323 1.00 84.94 188 ALA A O 1
ATOM 1383 N N . PRO A 1 189 ? -16.567 2.777 5.588 1.00 91.38 189 PRO A N 1
ATOM 1384 C CA . PRO A 1 189 ? -16.484 2.911 7.032 1.00 91.38 189 PRO A CA 1
ATOM 1385 C C . PRO A 1 189 ? -16.086 1.579 7.673 1.00 91.38 189 PRO A C 1
ATOM 1387 O O . PRO A 1 189 ? -16.580 0.516 7.285 1.00 91.38 189 PRO A O 1
ATOM 1390 N N . LEU A 1 190 ? -15.273 1.654 8.722 1.00 95.38 190 LEU A N 1
ATOM 1391 C CA . LEU A 1 190 ? -14.992 0.515 9.585 1.00 95.38 190 LEU A CA 1
ATOM 1392 C C . LEU A 1 190 ? -16.176 0.237 10.512 1.00 95.38 190 LEU A C 1
ATOM 1394 O O . LEU A 1 190 ? -16.995 1.118 10.801 1.00 95.38 190 LEU A O 1
ATOM 1398 N N . ARG A 1 191 ? -16.294 -1.014 10.958 1.00 95.44 191 ARG A N 1
ATOM 1399 C CA . ARG A 1 191 ? -17.366 -1.454 11.851 1.00 95.44 191 ARG A CA 1
ATOM 1400 C C . ARG A 1 191 ? -16.772 -2.043 13.112 1.00 95.44 191 ARG A C 1
ATOM 1402 O O . ARG A 1 191 ? -16.115 -3.071 13.057 1.00 95.44 191 ARG A O 1
ATOM 1409 N N . MET A 1 192 ? -17.089 -1.414 14.232 1.00 96.31 192 MET A N 1
ATOM 1410 C CA . MET A 1 192 ? -16.836 -1.952 15.557 1.00 96.31 192 MET A CA 1
ATOM 1411 C C . MET A 1 192 ? -18.068 -2.726 16.023 1.00 96.31 192 MET A C 1
ATOM 1413 O O . MET A 1 192 ? -19.201 -2.249 15.885 1.00 96.31 192 MET A O 1
ATOM 1417 N N . ARG A 1 193 ? -17.850 -3.909 16.593 1.00 96.50 193 ARG A N 1
ATOM 1418 C CA . ARG A 1 193 ? -18.900 -4.771 17.138 1.00 96.50 193 ARG A CA 1
ATOM 1419 C C . ARG A 1 193 ? -18.738 -4.893 18.645 1.00 96.50 193 ARG A C 1
ATOM 1421 O O . ARG A 1 193 ? -17.669 -5.248 19.132 1.00 96.50 193 ARG A O 1
ATOM 1428 N N . LEU A 1 194 ? -19.813 -4.610 19.373 1.00 97.06 194 LEU A N 1
ATOM 1429 C CA . LEU A 1 194 ? -19.874 -4.714 20.824 1.00 97.06 194 LEU A CA 1
ATOM 1430 C C . LEU A 1 194 ? -20.901 -5.769 21.225 1.00 97.06 194 LEU A C 1
ATOM 1432 O O . LEU A 1 194 ? -21.948 -5.896 20.589 1.00 97.06 194 LEU A O 1
ATOM 1436 N N . VAL A 1 195 ? -20.615 -6.490 22.302 1.00 95.56 195 VAL A N 1
ATOM 1437 C CA . VAL A 1 195 ? -21.492 -7.519 22.866 1.00 95.56 195 VAL A CA 1
ATOM 1438 C C . VAL A 1 195 ? -21.731 -7.257 24.344 1.00 95.56 195 VAL A C 1
ATOM 1440 O O . VAL A 1 195 ? -20.839 -6.807 25.069 1.00 95.56 195 VAL A O 1
ATOM 1443 N N . ARG A 1 196 ? -22.957 -7.507 24.800 1.00 94.12 196 ARG A N 1
ATOM 1444 C CA . ARG A 1 196 ? -23.331 -7.375 26.205 1.00 94.12 196 ARG A CA 1
ATOM 1445 C C . ARG A 1 196 ? -23.074 -8.697 26.922 1.00 94.12 196 ARG A C 1
ATOM 1447 O O . ARG A 1 196 ? -23.665 -9.719 26.589 1.00 94.12 196 ARG A O 1
ATOM 1454 N N . GLY A 1 197 ? -22.212 -8.655 27.931 1.00 90.00 197 GLY A N 1
ATOM 1455 C CA . GLY A 1 197 ? -21.970 -9.760 28.854 1.00 90.00 197 GLY A CA 1
ATOM 1456 C C . GLY A 1 197 ? -22.399 -9.428 30.283 1.00 90.00 197 GLY A C 1
ATOM 1457 O O . GLY A 1 197 ? -22.950 -8.364 30.568 1.00 90.00 197 GLY A O 1
ATOM 1458 N N . ASP A 1 198 ? -22.076 -10.326 31.213 1.00 85.19 198 ASP A N 1
ATOM 1459 C CA . ASP A 1 198 ? -22.414 -10.182 32.639 1.00 85.19 198 ASP A CA 1
ATOM 1460 C C . ASP A 1 198 ? -21.783 -8.940 33.299 1.00 85.19 198 ASP A C 1
ATOM 1462 O O . ASP A 1 198 ? -22.293 -8.434 34.301 1.00 85.19 198 ASP A O 1
ATOM 1466 N N . ALA A 1 199 ? -20.663 -8.455 32.753 1.00 84.88 199 ALA A N 1
ATOM 1467 C CA . ALA A 1 199 ? -19.921 -7.300 33.256 1.00 84.88 199 ALA A CA 1
ATOM 1468 C C . ALA A 1 199 ? -20.311 -5.965 32.591 1.00 84.88 199 ALA A C 1
ATOM 1470 O O . ALA A 1 199 ? -19.782 -4.932 32.999 1.00 84.88 199 ALA A O 1
ATOM 1471 N N . GLY A 1 200 ? -21.215 -5.979 31.602 1.00 90.19 200 GLY A N 1
ATOM 1472 C CA . GLY A 1 200 ? -21.566 -4.812 30.788 1.00 90.19 200 GLY A CA 1
ATOM 1473 C C . GLY A 1 200 ? -21.258 -5.010 29.304 1.00 90.19 200 GLY A C 1
ATOM 1474 O O . GLY A 1 200 ? -21.133 -6.140 28.827 1.00 90.19 200 GLY A O 1
ATOM 1475 N N . TRP A 1 201 ? -21.155 -3.906 28.566 1.00 94.50 201 TRP A N 1
ATOM 1476 C CA . TRP A 1 201 ? -20.748 -3.932 27.156 1.00 94.50 201 TRP A CA 1
ATOM 1477 C C . TRP A 1 201 ? -19.230 -4.098 27.014 1.00 94.50 201 TRP A C 1
ATOM 1479 O O . TRP A 1 201 ? -18.464 -3.393 27.668 1.00 94.50 201 TRP A O 1
ATOM 1489 N N . GLY A 1 202 ? -18.801 -4.992 26.124 1.00 94.81 202 GLY A N 1
ATOM 1490 C CA . GLY A 1 202 ? -17.407 -5.158 25.705 1.00 94.81 202 GLY A CA 1
ATOM 1491 C C . GLY A 1 202 ? -17.278 -5.113 24.184 1.00 94.81 202 GLY A C 1
ATOM 1492 O O . GLY A 1 202 ? -18.260 -5.340 23.477 1.00 94.81 202 GLY A O 1
ATOM 1493 N N . ILE A 1 203 ? -16.084 -4.803 23.678 1.00 95.94 203 ILE A N 1
ATOM 1494 C CA . ILE A 1 203 ? -15.806 -4.814 22.238 1.00 95.94 203 ILE A CA 1
ATOM 1495 C C . ILE A 1 203 ? -15.399 -6.236 21.852 1.00 95.94 203 ILE A C 1
ATOM 1497 O O . ILE A 1 203 ? -14.442 -6.776 22.393 1.00 95.94 203 ILE A O 1
ATOM 1501 N N . GLU A 1 204 ? -16.160 -6.842 20.944 1.00 93.94 204 GLU A N 1
ATOM 1502 C CA . GLU A 1 204 ? -15.850 -8.154 20.364 1.00 93.94 204 GLU A CA 1
ATOM 1503 C C . GLU A 1 204 ? -14.976 -8.001 19.117 1.00 93.94 204 GLU A C 1
ATOM 1505 O O . GLU A 1 204 ? -14.061 -8.781 18.907 1.00 93.94 204 GLU A O 1
ATOM 1510 N N . THR A 1 205 ? -15.221 -6.970 18.303 1.00 93.06 205 THR A N 1
ATOM 1511 C CA . THR A 1 205 ? -14.401 -6.662 17.122 1.00 93.06 205 THR A CA 1
ATOM 1512 C C . THR A 1 205 ? -14.113 -5.169 17.086 1.00 93.06 205 THR A C 1
ATOM 1514 O O . THR A 1 205 ? -15.045 -4.358 17.080 1.00 93.06 205 THR A O 1
ATOM 1517 N N . GLY A 1 206 ? -12.827 -4.815 17.094 1.00 95.12 206 GLY A N 1
ATOM 1518 C CA . GLY A 1 206 ? -12.345 -3.435 17.099 1.00 95.12 206 GLY A CA 1
ATOM 1519 C C . GLY A 1 206 ? -12.326 -2.773 15.720 1.00 95.12 206 GLY A C 1
ATOM 1520 O O . GLY A 1 206 ? -13.027 -3.178 14.797 1.00 95.12 206 GLY A O 1
ATOM 1521 N N . LEU A 1 207 ? -11.506 -1.729 15.594 1.00 95.88 207 LEU A N 1
ATOM 1522 C CA . LEU A 1 207 ? -11.287 -0.972 14.353 1.00 95.88 207 LEU A CA 1
ATOM 1523 C C . LEU A 1 207 ? -9.923 -1.281 13.711 1.00 95.88 207 LEU A C 1
ATOM 1525 O O . LEU A 1 207 ? -9.460 -0.530 12.858 1.00 95.88 207 LEU A O 1
ATOM 1529 N N . ALA A 1 208 ? -9.271 -2.365 14.130 1.00 95.12 208 ALA A N 1
ATOM 1530 C CA . ALA A 1 208 ? -8.087 -2.876 13.456 1.00 95.12 208 ALA A CA 1
ATOM 1531 C C . ALA A 1 208 ? -8.435 -3.364 12.042 1.00 95.12 208 ALA A C 1
ATOM 1533 O O . ALA A 1 208 ? -9.520 -3.897 11.799 1.00 95.12 208 ALA A O 1
ATOM 1534 N N . VAL A 1 209 ? -7.500 -3.188 11.116 1.00 94.12 209 VAL A N 1
ATOM 1535 C CA . VAL A 1 209 ? -7.621 -3.597 9.719 1.00 94.12 209 VAL A CA 1
ATOM 1536 C C . VAL A 1 209 ? -6.750 -4.822 9.511 1.00 94.12 209 VAL A C 1
ATOM 1538 O O . VAL A 1 209 ? -5.549 -4.776 9.770 1.00 94.12 209 VAL A O 1
ATOM 1541 N N . ALA A 1 210 ? -7.371 -5.892 9.025 1.00 92.50 210 ALA A N 1
ATOM 1542 C CA . ALA A 1 210 ? -6.701 -7.113 8.614 1.00 92.50 210 ALA A CA 1
ATOM 1543 C C . ALA A 1 210 ? -6.582 -7.128 7.088 1.00 92.50 210 ALA A C 1
ATOM 1545 O O . ALA A 1 210 ? -7.600 -7.191 6.394 1.00 92.50 210 ALA A O 1
ATOM 1546 N N . SER A 1 211 ? -5.366 -7.052 6.554 1.00 93.00 211 SER A N 1
ATOM 1547 C CA . SER A 1 211 ? -5.139 -7.072 5.105 1.00 93.00 211 SER A CA 1
ATOM 1548 C C . SER A 1 211 ? -3.787 -7.689 4.769 1.00 93.00 211 SER A C 1
ATOM 1550 O O . SER A 1 211 ? -2.816 -7.437 5.485 1.00 93.00 211 SER A O 1
ATOM 1552 N N . PRO A 1 212 ? -3.673 -8.439 3.659 1.00 92.38 212 PRO A N 1
ATOM 1553 C CA . PRO A 1 212 ? -2.375 -8.719 3.069 1.00 92.38 212 PRO A CA 1
ATOM 1554 C C . PRO A 1 212 ? -1.690 -7.414 2.657 1.00 92.38 212 PRO A C 1
ATOM 1556 O O . PRO A 1 212 ? -2.346 -6.465 2.209 1.00 92.38 212 PRO A O 1
ATOM 1559 N N . LEU A 1 213 ? -0.367 -7.378 2.803 1.00 91.62 213 LEU A N 1
ATOM 1560 C CA . LEU A 1 213 ? 0.475 -6.281 2.340 1.00 91.62 213 LEU A CA 1
ATOM 1561 C C . LEU A 1 213 ? 1.046 -6.630 0.963 1.00 91.62 213 LEU A C 1
ATOM 1563 O O . LEU A 1 213 ? 1.811 -7.5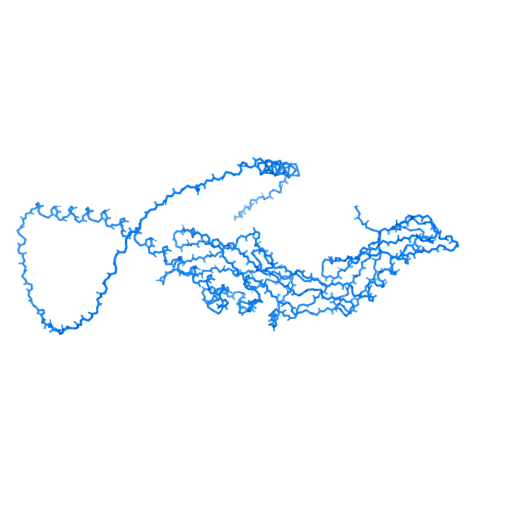80 0.840 1.00 91.62 213 LEU A O 1
ATOM 1567 N N . PHE A 1 214 ? 0.698 -5.852 -0.061 1.00 89.06 214 PHE A N 1
ATOM 1568 C CA . PHE A 1 214 ? 1.255 -6.009 -1.405 1.00 89.06 214 PHE A CA 1
ATOM 1569 C C . PHE A 1 214 ? 2.345 -4.968 -1.651 1.00 89.06 214 PHE A C 1
ATOM 1571 O O . PHE A 1 214 ? 2.078 -3.766 -1.671 1.00 89.06 214 PHE A O 1
ATOM 1578 N N . VAL A 1 215 ? 3.572 -5.439 -1.865 1.00 90.06 215 VAL A N 1
ATOM 1579 C CA . VAL A 1 215 ? 4.749 -4.612 -2.147 1.00 90.06 215 VAL A CA 1
ATOM 1580 C C . VAL A 1 215 ? 5.449 -5.202 -3.366 1.00 90.06 215 VAL A C 1
ATOM 1582 O O . VAL A 1 215 ? 5.807 -6.374 -3.382 1.00 90.06 215 VAL A O 1
ATOM 1585 N N . ALA A 1 216 ? 5.600 -4.400 -4.418 1.00 89.56 216 ALA A N 1
ATOM 1586 C CA . ALA A 1 216 ? 6.261 -4.824 -5.646 1.00 89.56 216 ALA A CA 1
ATOM 1587 C C . ALA A 1 216 ? 7.730 -4.400 -5.645 1.00 89.56 216 ALA A C 1
ATOM 1589 O O . ALA A 1 216 ? 8.049 -3.271 -5.270 1.00 89.56 216 ALA A O 1
ATOM 1590 N N . LEU A 1 217 ? 8.604 -5.272 -6.153 1.00 92.62 217 LEU A N 1
ATOM 1591 C CA . LEU A 1 217 ? 10.030 -5.012 -6.365 1.00 92.62 217 LEU A CA 1
ATOM 1592 C C . LEU A 1 217 ? 10.795 -4.624 -5.090 1.00 92.62 217 LEU A C 1
ATOM 1594 O O . LEU A 1 217 ? 11.849 -3.995 -5.171 1.00 92.62 217 LEU A O 1
ATOM 1598 N N . ALA A 1 218 ? 10.287 -4.982 -3.918 1.00 91.75 218 ALA A N 1
ATOM 1599 C CA . ALA A 1 218 ? 10.970 -4.795 -2.651 1.00 91.75 218 ALA A CA 1
ATOM 1600 C C . ALA A 1 218 ? 10.553 -5.891 -1.670 1.00 91.75 218 ALA A C 1
ATOM 1602 O O . ALA A 1 218 ? 9.422 -6.371 -1.701 1.00 91.75 218 ALA A O 1
ATOM 1603 N N . GLU A 1 219 ? 11.483 -6.264 -0.805 1.00 91.12 219 GLU A N 1
ATOM 1604 C CA . GLU A 1 219 ? 11.243 -7.087 0.370 1.00 91.12 219 GLU A CA 1
ATOM 1605 C C . GLU A 1 219 ? 10.924 -6.160 1.546 1.00 91.12 219 GLU A C 1
ATOM 1607 O O . GLU A 1 219 ? 11.536 -5.098 1.688 1.00 91.12 219 GLU A O 1
ATOM 1612 N N . VAL A 1 220 ? 9.943 -6.539 2.364 1.00 92.88 220 VAL A N 1
ATOM 1613 C CA . VAL A 1 220 ? 9.581 -5.810 3.584 1.00 92.88 220 VAL A CA 1
ATOM 1614 C C . VAL A 1 220 ? 10.277 -6.492 4.751 1.00 92.88 220 VAL A C 1
ATOM 1616 O O . VAL A 1 220 ? 10.016 -7.658 5.025 1.00 92.88 220 VAL A O 1
ATOM 1619 N N . ASP A 1 221 ? 11.155 -5.765 5.428 1.00 92.94 221 ASP A N 1
ATOM 1620 C CA . ASP A 1 221 ? 11.880 -6.234 6.608 1.00 92.94 221 ASP A CA 1
ATOM 1621 C C . ASP A 1 221 ? 11.096 -5.934 7.898 1.00 92.94 221 ASP A C 1
ATOM 1623 O O . ASP A 1 221 ? 11.179 -6.674 8.882 1.00 92.94 221 ASP A O 1
ATOM 1627 N N . GLY A 1 222 ? 10.316 -4.849 7.892 1.00 94.88 222 GLY A N 1
ATOM 1628 C CA . GLY A 1 222 ? 9.590 -4.366 9.061 1.00 94.88 222 GLY A CA 1
ATOM 1629 C C . GLY A 1 222 ? 8.619 -3.225 8.766 1.00 94.88 222 GLY A C 1
ATOM 1630 O O . GLY A 1 222 ? 8.566 -2.679 7.660 1.00 94.88 222 GLY A O 1
ATOM 1631 N N . ILE A 1 223 ? 7.828 -2.880 9.780 1.00 95.81 223 ILE A N 1
ATOM 1632 C CA . ILE A 1 223 ? 6.850 -1.791 9.755 1.00 95.81 223 ILE A CA 1
ATOM 1633 C C . ILE A 1 223 ? 7.083 -0.914 10.985 1.00 95.81 223 ILE A C 1
ATOM 1635 O O . ILE A 1 223 ? 7.030 -1.378 12.119 1.00 95.81 223 ILE A O 1
ATOM 1639 N N . ALA A 1 224 ? 7.340 0.370 10.741 1.00 94.06 224 ALA A N 1
ATOM 1640 C CA . ALA A 1 224 ? 7.685 1.384 11.732 1.00 94.06 224 ALA A CA 1
ATOM 1641 C C . ALA A 1 224 ? 8.829 0.964 12.678 1.00 94.06 224 ALA A C 1
ATOM 1643 O O . ALA A 1 224 ? 8.797 1.255 13.874 1.00 94.06 224 ALA A O 1
ATOM 1644 N N . GLY A 1 225 ? 9.857 0.303 12.137 1.00 91.44 225 GLY A N 1
ATOM 1645 C CA . GLY A 1 225 ? 11.017 -0.164 12.891 1.00 91.44 225 GLY A CA 1
ATOM 1646 C C . GLY A 1 225 ? 10.823 -1.503 13.602 1.00 91.44 225 GLY A C 1
ATOM 1647 O O . GLY A 1 225 ? 11.802 -2.039 14.125 1.00 91.44 225 GLY A O 1
ATOM 1648 N N . GLU A 1 226 ? 9.607 -2.054 13.614 1.00 93.88 226 GLU A N 1
ATOM 1649 C CA . GLU A 1 226 ? 9.333 -3.370 14.183 1.00 93.88 226 GLU A CA 1
ATOM 1650 C C . GLU A 1 226 ? 9.440 -4.455 13.103 1.00 93.88 226 GLU A C 1
ATOM 1652 O O . GLU A 1 226 ? 8.903 -4.289 12.002 1.00 93.88 226 GLU A O 1
ATOM 1657 N N . PRO A 1 227 ? 10.142 -5.569 13.379 1.00 93.31 227 PRO A N 1
ATOM 1658 C CA . PRO A 1 227 ? 10.295 -6.648 12.416 1.00 93.31 227 PRO A CA 1
ATOM 1659 C C . PRO A 1 227 ? 8.951 -7.316 12.129 1.00 93.31 227 PRO A C 1
ATOM 1661 O O . PRO A 1 227 ? 8.072 -7.389 12.990 1.00 93.31 227 PRO A O 1
ATOM 1664 N N . LEU A 1 228 ? 8.813 -7.863 10.922 1.00 91.56 228 LEU A N 1
ATOM 1665 C CA . LEU A 1 228 ? 7.645 -8.674 10.602 1.00 91.56 228 LEU A CA 1
ATOM 1666 C C . LEU A 1 228 ? 7.581 -9.945 11.473 1.00 91.56 228 LEU A C 1
ATOM 1668 O O . LEU A 1 228 ? 8.626 -10.515 11.802 1.00 91.56 228 LEU A O 1
ATOM 1672 N N . PRO A 1 229 ? 6.369 -10.428 11.805 1.00 89.69 229 PRO A N 1
ATOM 1673 C CA . PRO A 1 229 ? 6.184 -11.700 12.493 1.00 89.69 229 PRO A CA 1
ATOM 1674 C C . PRO A 1 229 ? 6.819 -12.883 11.748 1.00 89.69 229 PRO A C 1
ATOM 1676 O O . PRO A 1 229 ? 6.733 -12.994 10.521 1.00 89.69 229 PRO A O 1
ATOM 1679 N N . ASP A 1 230 ? 7.417 -13.807 12.502 1.00 86.31 230 ASP A N 1
ATOM 1680 C CA . ASP A 1 230 ? 8.033 -15.012 11.946 1.00 86.31 230 ASP A CA 1
ATOM 1681 C C . ASP A 1 230 ? 7.003 -15.871 11.192 1.00 86.31 230 ASP A C 1
ATOM 1683 O O . ASP A 1 230 ? 5.949 -16.224 11.719 1.00 86.31 230 ASP A O 1
ATOM 1687 N N . GLY A 1 231 ? 7.347 -16.289 9.971 1.00 83.25 231 GLY A N 1
ATOM 1688 C CA . GLY A 1 231 ? 6.525 -17.206 9.172 1.00 83.25 231 GLY A CA 1
ATOM 1689 C C . GLY A 1 231 ? 5.371 -16.555 8.406 1.00 83.25 231 GLY A C 1
ATOM 1690 O O . GLY A 1 231 ? 4.664 -17.278 7.710 1.00 83.25 231 GLY A O 1
ATOM 1691 N N . LEU A 1 232 ? 5.218 -15.231 8.489 1.00 87.62 232 LEU A N 1
ATOM 1692 C CA . LEU A 1 232 ? 4.269 -14.464 7.688 1.00 87.62 232 LEU A CA 1
ATOM 1693 C C . LEU A 1 232 ? 4.665 -14.466 6.200 1.00 87.62 232 LEU A C 1
ATOM 1695 O O . LEU A 1 232 ? 5.767 -14.043 5.842 1.00 87.62 232 LEU A O 1
ATOM 1699 N N . ALA A 1 233 ? 3.748 -14.875 5.324 1.00 88.00 233 ALA A N 1
ATOM 1700 C CA . ALA A 1 233 ? 3.888 -14.733 3.879 1.00 88.00 233 ALA A CA 1
ATOM 1701 C C . ALA A 1 233 ? 3.293 -13.397 3.397 1.00 88.00 233 ALA A C 1
ATOM 1703 O O . ALA A 1 233 ? 2.076 -13.234 3.288 1.00 88.00 233 ALA A O 1
ATOM 1704 N N . ILE A 1 234 ? 4.156 -12.425 3.080 1.00 86.94 234 ILE A N 1
ATOM 1705 C CA . ILE A 1 234 ? 3.751 -11.132 2.501 1.00 86.94 234 ILE A CA 1
ATOM 1706 C C . ILE A 1 234 ? 2.983 -11.346 1.187 1.00 86.94 234 ILE A C 1
ATOM 1708 O O . ILE A 1 234 ? 3.349 -12.190 0.376 1.00 86.94 234 ILE A O 1
ATOM 1712 N N . GLY A 1 235 ? 1.901 -10.587 0.992 1.00 86.19 235 GLY A N 1
ATOM 1713 C CA . GLY A 1 235 ? 0.982 -10.720 -0.144 1.00 86.19 235 GLY A CA 1
ATOM 1714 C C . GLY A 1 235 ? -0.080 -11.819 0.004 1.00 86.19 235 GLY A C 1
ATOM 1715 O O . GLY A 1 235 ? -1.082 -11.783 -0.711 1.00 86.19 235 GLY A O 1
ATOM 1716 N N . GLU A 1 236 ? 0.082 -12.749 0.949 1.00 89.00 236 GLU A N 1
ATOM 1717 C CA . GLU A 1 236 ? -0.858 -13.854 1.181 1.00 89.00 236 GLU A CA 1
ATOM 1718 C C . GLU A 1 236 ? -1.542 -13.744 2.548 1.00 89.00 236 GLU A C 1
ATOM 1720 O O . GLU A 1 236 ? -2.774 -13.717 2.626 1.00 89.00 236 GLU A O 1
ATOM 1725 N N . ASP A 1 237 ? -0.751 -13.637 3.615 1.00 90.38 237 ASP A N 1
ATOM 1726 C CA . ASP A 1 237 ? -1.246 -13.633 4.987 1.00 90.38 237 ASP A CA 1
ATOM 1727 C C . ASP A 1 237 ? -1.696 -12.229 5.428 1.00 90.38 237 ASP A C 1
ATOM 1729 O O . ASP A 1 237 ? -1.038 -11.227 5.118 1.00 90.38 237 ASP A O 1
ATOM 1733 N N . PRO A 1 238 ? -2.814 -12.118 6.172 1.00 91.50 238 PRO A N 1
ATOM 1734 C CA . PRO A 1 238 ? -3.279 -10.840 6.680 1.00 91.50 238 PRO A CA 1
ATOM 1735 C C . PRO A 1 238 ? -2.423 -10.361 7.856 1.00 91.50 238 PRO A C 1
ATOM 1737 O O . PRO A 1 238 ? -2.216 -11.070 8.839 1.00 91.50 238 PRO A O 1
ATOM 1740 N N . LEU A 1 239 ? -2.012 -9.100 7.782 1.00 91.94 239 LEU A N 1
ATOM 1741 C CA . LEU A 1 239 ? -1.431 -8.347 8.885 1.00 91.94 239 LEU A CA 1
ATOM 1742 C C . LEU A 1 239 ? -2.509 -7.501 9.559 1.00 91.94 239 LEU A C 1
ATOM 1744 O O . LEU A 1 239 ? -3.396 -6.977 8.882 1.00 91.94 239 LEU A O 1
ATOM 1748 N N . TRP A 1 240 ? -2.402 -7.334 10.878 1.00 93.44 240 TRP A N 1
ATOM 1749 C CA . TRP A 1 240 ? -3.324 -6.511 11.661 1.00 93.44 240 TRP A CA 1
ATOM 1750 C C . TRP A 1 240 ? -2.647 -5.230 12.131 1.00 93.44 240 TRP A C 1
ATOM 1752 O O . TRP A 1 240 ? -1.692 -5.279 12.905 1.00 93.44 240 TRP A O 1
ATOM 1762 N N . LEU A 1 241 ? -3.175 -4.091 11.689 1.00 95.31 241 LEU A N 1
ATOM 1763 C CA . LEU A 1 241 ? -2.723 -2.754 12.079 1.00 95.31 241 LEU A CA 1
ATOM 1764 C C . LEU A 1 241 ? -3.926 -1.858 12.375 1.00 95.31 241 LEU A C 1
ATOM 1766 O O . LEU A 1 241 ? -5.018 -2.056 11.835 1.00 95.31 241 LEU A O 1
ATOM 1770 N N . TYR A 1 242 ? -3.730 -0.842 13.212 1.00 96.50 242 TYR A N 1
ATOM 1771 C CA . TYR A 1 242 ? -4.717 0.224 13.338 1.00 96.50 242 TYR A CA 1
ATOM 1772 C C . TYR A 1 242 ? -4.619 1.201 12.159 1.00 96.50 242 TYR A C 1
ATOM 1774 O O . TYR A 1 242 ? -3.550 1.358 11.572 1.00 96.50 242 TYR A O 1
ATOM 1782 N N . PRO A 1 243 ? -5.717 1.882 11.795 1.00 96.88 243 PRO A N 1
ATOM 1783 C CA . PRO A 1 243 ? -5.661 2.910 10.770 1.00 96.88 243 PRO A CA 1
ATOM 1784 C C . PRO A 1 243 ? -4.676 4.041 11.087 1.00 96.88 243 PRO A C 1
ATOM 1786 O O . PRO A 1 243 ? -4.669 4.599 12.188 1.00 96.88 243 PRO A O 1
ATOM 1789 N N . GLY A 1 244 ? -3.878 4.408 10.087 1.00 96.50 244 GLY A N 1
ATOM 1790 C CA . GLY A 1 244 ? -2.802 5.388 10.209 1.00 96.50 244 GLY A CA 1
ATOM 1791 C C . GLY A 1 244 ? -1.795 5.292 9.065 1.00 96.50 244 GLY A C 1
ATOM 1792 O O . GLY A 1 244 ? -1.957 4.491 8.141 1.00 96.50 244 GLY A O 1
ATOM 1793 N N . SER A 1 245 ? -0.757 6.124 9.120 1.00 96.25 245 SER A N 1
ATOM 1794 C CA . SER A 1 245 ? 0.403 6.037 8.230 1.00 96.25 245 SER A CA 1
ATOM 1795 C C . SER A 1 245 ? 1.602 5.435 8.962 1.00 96.25 245 SER A C 1
ATOM 1797 O O . SER A 1 245 ? 1.876 5.762 10.114 1.00 96.25 245 SER A O 1
ATOM 1799 N N . TYR A 1 246 ? 2.324 4.548 8.290 1.00 96.56 246 TYR A N 1
ATOM 1800 C CA . TYR A 1 246 ? 3.476 3.815 8.804 1.00 96.56 246 TYR A CA 1
ATOM 1801 C C . TYR A 1 246 ? 4.645 3.959 7.831 1.00 96.56 246 TYR A C 1
ATOM 1803 O O . TYR A 1 246 ? 4.444 4.145 6.631 1.00 96.56 246 TYR A O 1
ATOM 1811 N N . GLU A 1 247 ? 5.873 3.859 8.329 1.00 95.12 247 GLU A N 1
ATOM 1812 C CA . GLU A 1 247 ? 7.055 3.743 7.474 1.00 95.12 247 GLU A CA 1
ATOM 1813 C C . GLU A 1 247 ? 7.384 2.262 7.272 1.00 95.12 247 GLU A C 1
ATOM 1815 O O . GLU A 1 247 ? 7.431 1.508 8.238 1.00 95.12 247 GLU A O 1
ATOM 1820 N N . LEU A 1 248 ? 7.580 1.832 6.028 1.00 95.50 248 LEU A N 1
ATOM 1821 C CA . LEU A 1 248 ? 8.061 0.490 5.725 1.00 95.50 248 LEU A CA 1
ATOM 1822 C C . LEU A 1 248 ? 9.586 0.456 5.739 1.00 95.50 248 LEU A C 1
ATOM 1824 O O . LEU A 1 248 ? 10.243 1.229 5.035 1.00 95.50 248 LEU A O 1
ATOM 1828 N N . ASP A 1 249 ? 10.138 -0.517 6.451 1.00 94.44 249 ASP A N 1
ATOM 1829 C CA . ASP A 1 249 ? 11.533 -0.899 6.302 1.00 94.44 249 ASP A CA 1
ATOM 1830 C C . ASP A 1 249 ? 11.619 -1.861 5.121 1.00 94.44 249 ASP A C 1
ATOM 1832 O O . ASP A 1 249 ? 11.143 -2.992 5.193 1.00 94.44 249 ASP A O 1
ATOM 1836 N N . VAL A 1 250 ? 12.156 -1.376 4.000 1.00 92.88 250 VAL A N 1
ATOM 1837 C CA . VAL A 1 250 ? 12.232 -2.145 2.755 1.00 92.88 250 VAL A CA 1
ATOM 1838 C C . VAL A 1 250 ? 13.655 -2.276 2.242 1.00 92.88 250 VAL A C 1
ATOM 1840 O O . VAL A 1 250 ? 14.415 -1.298 2.196 1.00 92.88 250 VAL A O 1
ATOM 1843 N N . THR A 1 251 ? 13.956 -3.467 1.740 1.00 90.94 251 THR A N 1
ATOM 1844 C CA . THR A 1 251 ? 15.171 -3.778 0.992 1.00 90.94 251 THR A CA 1
ATOM 1845 C C . THR A 1 251 ? 14.810 -4.075 -0.462 1.00 90.94 251 THR A C 1
ATOM 1847 O O . THR A 1 251 ? 13.819 -4.727 -0.767 1.00 90.94 251 THR A O 1
ATOM 1850 N N . THR A 1 252 ? 15.592 -3.556 -1.407 1.00 92.56 252 THR A N 1
ATOM 1851 C CA . THR A 1 252 ? 15.354 -3.749 -2.846 1.00 92.56 252 THR A CA 1
ATOM 1852 C C . THR A 1 252 ? 16.676 -3.922 -3.595 1.00 92.56 252 THR A C 1
ATOM 1854 O O . THR A 1 252 ? 17.763 -3.869 -3.012 1.00 92.56 252 THR A O 1
ATOM 1857 N N . SER A 1 253 ? 16.588 -4.133 -4.905 1.00 93.12 253 SER A N 1
ATOM 1858 C CA . SER A 1 253 ? 17.730 -4.165 -5.808 1.00 93.12 253 SER A CA 1
ATOM 1859 C C . SER A 1 253 ? 18.551 -2.872 -5.722 1.00 93.12 253 SER A C 1
ATOM 1861 O O . SER A 1 253 ? 17.971 -1.789 -5.768 1.00 93.12 253 SER A O 1
ATOM 1863 N N . PRO A 1 254 ? 19.896 -2.925 -5.761 1.00 91.38 254 PRO A N 1
ATOM 1864 C CA . PRO A 1 254 ? 20.727 -1.719 -5.877 1.00 91.38 254 PRO A CA 1
ATOM 1865 C C . PRO A 1 254 ? 20.532 -0.967 -7.206 1.00 91.38 254 PRO A C 1
ATOM 1867 O O . PRO A 1 254 ? 21.099 0.105 -7.405 1.00 91.38 254 PRO A O 1
ATOM 1870 N N . ARG A 1 255 ? 19.779 -1.548 -8.148 1.00 93.62 255 ARG A N 1
ATOM 1871 C CA . ARG A 1 255 ? 19.418 -0.952 -9.441 1.00 93.62 255 ARG A CA 1
ATOM 1872 C C . ARG A 1 255 ? 18.131 -0.123 -9.371 1.00 93.62 255 ARG A C 1
ATOM 1874 O O . ARG A 1 255 ? 17.800 0.552 -10.348 1.00 93.62 255 ARG A O 1
ATOM 1881 N N . LEU A 1 256 ? 17.421 -0.189 -8.246 1.00 93.75 256 LEU A N 1
ATOM 1882 C CA . LEU A 1 256 ? 16.158 0.489 -8.010 1.00 93.75 256 LEU A CA 1
ATOM 1883 C C . LEU A 1 256 ? 16.315 1.563 -6.928 1.00 93.75 256 LEU A C 1
ATOM 1885 O O . LEU A 1 256 ? 17.046 1.384 -5.957 1.00 93.75 256 LEU A O 1
ATOM 1889 N N . ASP A 1 257 ? 15.582 2.658 -7.091 1.00 92.00 257 ASP A N 1
ATOM 1890 C CA . ASP A 1 257 ? 15.420 3.703 -6.087 1.00 92.00 257 ASP A CA 1
ATOM 1891 C C . ASP A 1 257 ? 14.040 3.561 -5.433 1.00 92.00 257 ASP A C 1
ATOM 1893 O O . ASP A 1 257 ? 13.025 3.439 -6.124 1.00 92.00 257 ASP A O 1
ATOM 1897 N N . VAL A 1 258 ? 13.984 3.606 -4.100 1.00 91.19 258 VAL A N 1
ATOM 1898 C CA . VAL A 1 258 ? 12.717 3.655 -3.355 1.00 91.19 258 VAL A CA 1
ATOM 1899 C C . VAL A 1 258 ? 12.297 5.112 -3.219 1.00 91.19 258 VAL A C 1
ATOM 1901 O O . VAL A 1 258 ? 12.999 5.902 -2.590 1.00 91.19 258 VAL A O 1
ATOM 1904 N N . VAL A 1 259 ? 11.166 5.471 -3.823 1.00 86.81 259 VAL A N 1
ATOM 1905 C CA . VAL A 1 259 ? 10.715 6.873 -3.878 1.00 86.81 259 VAL A CA 1
ATOM 1906 C C . VAL A 1 259 ? 9.957 7.285 -2.620 1.00 86.81 259 VAL A C 1
ATOM 1908 O O . VAL A 1 259 ? 10.090 8.421 -2.172 1.00 86.81 259 VAL A O 1
ATOM 1911 N N . ASP A 1 260 ? 9.192 6.361 -2.043 1.00 89.19 260 ASP A N 1
ATOM 1912 C CA . ASP A 1 260 ? 8.447 6.565 -0.804 1.00 89.19 260 ASP A CA 1
ATOM 1913 C C . ASP A 1 260 ? 8.292 5.220 -0.073 1.00 89.19 260 ASP A C 1
ATOM 1915 O O . ASP A 1 260 ? 8.238 4.154 -0.694 1.00 89.19 260 ASP A O 1
ATOM 1919 N N . ARG A 1 261 ? 8.256 5.270 1.255 1.00 92.69 261 ARG A N 1
ATOM 1920 C CA . ARG A 1 261 ? 8.123 4.132 2.172 1.00 92.69 261 ARG A CA 1
ATOM 1921 C C . ARG A 1 261 ? 6.828 4.182 2.974 1.00 92.69 261 ARG A C 1
ATOM 1923 O O . ARG A 1 261 ? 6.612 3.314 3.810 1.00 92.69 261 ARG A O 1
ATOM 1930 N N . THR A 1 262 ? 5.965 5.166 2.740 1.00 94.00 262 THR A N 1
ATOM 1931 C CA . THR A 1 262 ? 4.715 5.296 3.482 1.00 94.00 262 THR A CA 1
ATOM 1932 C C . THR A 1 262 ? 3.729 4.183 3.131 1.00 94.00 262 THR A C 1
ATOM 1934 O O . THR A 1 262 ? 3.195 4.117 2.019 1.00 94.00 262 THR A O 1
ATOM 1937 N N . LEU A 1 263 ? 3.453 3.332 4.116 1.00 95.19 263 LEU A N 1
ATOM 1938 C CA . LEU A 1 263 ? 2.296 2.452 4.155 1.00 95.19 263 LEU A CA 1
ATOM 1939 C C . LEU A 1 263 ? 1.121 3.206 4.773 1.00 95.19 263 LEU A C 1
ATOM 1941 O O . LEU A 1 263 ? 1.225 3.778 5.853 1.00 95.19 263 LEU A O 1
ATOM 1945 N N . ALA A 1 264 ? -0.020 3.154 4.112 1.00 94.38 264 ALA A N 1
ATOM 1946 C CA . ALA A 1 264 ? -1.285 3.589 4.656 1.00 94.38 264 ALA A CA 1
ATOM 1947 C C . ALA A 1 264 ? -2.140 2.401 5.060 1.00 94.38 264 ALA A C 1
ATOM 1949 O O . ALA A 1 264 ? -2.318 1.464 4.280 1.00 94.38 264 ALA A O 1
ATOM 1950 N N . VAL A 1 265 ? -2.736 2.505 6.238 1.00 95.50 265 VAL A N 1
ATOM 1951 C CA . VAL A 1 265 ? -3.760 1.588 6.718 1.00 95.50 265 VAL A CA 1
ATOM 1952 C C . VAL A 1 265 ? -5.076 2.349 6.778 1.00 95.50 265 VAL A C 1
ATOM 1954 O O . VAL A 1 265 ? -5.235 3.295 7.551 1.00 95.50 265 VAL A O 1
ATOM 1957 N N . LEU A 1 266 ? -6.012 1.947 5.926 1.00 93.31 266 LEU A N 1
ATOM 1958 C CA . LEU A 1 266 ? -7.332 2.549 5.774 1.00 93.31 266 LEU A CA 1
ATOM 1959 C C . LEU A 1 266 ? -8.412 1.474 5.938 1.00 93.31 266 LEU A C 1
ATOM 1961 O O . LEU A 1 266 ? -8.121 0.286 6.048 1.00 93.31 266 LEU A O 1
ATOM 1965 N N . GLY A 1 267 ? -9.683 1.878 5.956 1.00 88.88 267 GLY A N 1
ATOM 1966 C CA . GLY A 1 267 ? -10.788 0.933 6.139 1.00 88.88 267 GLY A CA 1
ATOM 1967 C C . GLY A 1 267 ? -10.970 -0.064 4.989 1.00 88.88 267 GLY A C 1
ATOM 1968 O O . GLY A 1 267 ? -11.630 -1.085 5.161 1.00 88.88 267 GLY A O 1
ATOM 1969 N N . ASP A 1 268 ? -10.394 0.230 3.828 1.00 87.19 268 ASP A N 1
ATOM 1970 C CA . ASP A 1 268 ? -10.366 -0.595 2.621 1.00 87.19 268 ASP A CA 1
ATOM 1971 C C . ASP A 1 268 ? -9.104 -1.462 2.485 1.00 87.19 268 ASP A C 1
ATOM 1973 O O . ASP A 1 268 ? -9.017 -2.250 1.544 1.00 87.19 268 ASP A O 1
ATOM 1977 N N . GLY A 1 269 ? -8.170 -1.376 3.436 1.00 92.75 269 GLY A N 1
ATOM 1978 C CA . GLY A 1 269 ? -6.982 -2.220 3.487 1.00 92.75 269 GLY A CA 1
ATOM 1979 C C . GLY A 1 269 ? -5.684 -1.426 3.510 1.00 92.75 269 GLY A C 1
ATOM 1980 O O . GLY A 1 269 ? -5.614 -0.306 4.026 1.00 92.75 269 GLY A O 1
ATOM 1981 N N . PHE A 1 270 ? -4.629 -2.061 3.006 1.00 94.12 270 PHE A N 1
ATOM 1982 C CA . PHE A 1 270 ? -3.261 -1.555 3.059 1.00 94.12 270 PHE A CA 1
ATOM 1983 C C . PHE A 1 270 ? -2.829 -1.016 1.697 1.00 94.12 270 PHE A C 1
ATOM 1985 O O . PHE A 1 270 ? -2.959 -1.698 0.681 1.00 94.12 270 PHE A O 1
ATOM 1992 N N . PHE A 1 271 ? -2.264 0.190 1.684 1.00 91.06 271 PHE A N 1
ATOM 1993 C CA . PHE A 1 271 ? -1.798 0.845 0.465 1.00 91.06 271 PHE A CA 1
ATOM 1994 C C . PHE A 1 271 ? -0.392 1.389 0.665 1.00 91.06 271 PHE A C 1
ATOM 1996 O O . PHE A 1 271 ? -0.174 2.315 1.445 1.00 91.06 271 PHE A O 1
ATOM 2003 N N . TRP A 1 272 ? 0.574 0.842 -0.065 1.00 90.25 272 TRP A N 1
ATOM 2004 C CA . TRP A 1 272 ? 1.887 1.461 -0.172 1.00 90.25 272 TRP A CA 1
ATOM 2005 C C . TRP A 1 272 ? 1.823 2.554 -1.240 1.00 90.25 272 TRP A C 1
ATOM 2007 O O . TRP A 1 272 ? 1.675 2.267 -2.426 1.00 90.25 272 TRP A O 1
ATOM 2017 N N . PHE A 1 273 ? 1.901 3.816 -0.815 1.00 79.88 273 PHE A N 1
ATOM 2018 C CA . PHE A 1 273 ? 1.831 4.974 -1.718 1.00 79.88 273 PHE A CA 1
ATOM 2019 C C . PHE A 1 273 ? 3.149 5.248 -2.459 1.00 79.88 273 PHE A C 1
ATOM 2021 O O . PHE A 1 273 ? 3.217 6.141 -3.304 1.00 79.88 273 PHE A O 1
ATOM 2028 N N . GLY A 1 274 ? 4.183 4.464 -2.154 1.00 77.06 274 GLY A N 1
ATOM 2029 C CA . GLY A 1 274 ? 5.472 4.513 -2.817 1.00 77.06 274 GLY A CA 1
ATOM 2030 C C . GLY A 1 274 ? 5.635 3.516 -3.951 1.00 77.06 274 GLY A C 1
ATOM 2031 O O . GLY A 1 274 ? 4.707 3.179 -4.682 1.00 77.06 274 GLY A O 1
ATOM 2032 N N . GLY A 1 275 ? 6.882 3.098 -4.127 1.00 84.88 275 GLY A N 1
ATOM 2033 C CA . GLY A 1 275 ? 7.276 2.170 -5.169 1.00 84.88 275 GLY A CA 1
ATOM 2034 C C . GLY A 1 275 ? 8.782 2.165 -5.376 1.00 84.88 275 GLY A C 1
ATOM 2035 O O . GLY A 1 275 ? 9.481 3.139 -5.071 1.00 84.88 275 GLY A O 1
ATOM 2036 N N . ALA A 1 276 ? 9.270 1.063 -5.934 1.00 90.12 276 ALA A N 1
ATOM 2037 C CA . ALA A 1 276 ? 10.610 0.992 -6.483 1.00 90.12 276 ALA A CA 1
ATOM 2038 C C . ALA A 1 276 ? 10.593 1.480 -7.942 1.00 90.12 276 ALA A C 1
ATOM 2040 O O . ALA A 1 276 ? 9.747 1.076 -8.742 1.00 90.12 276 ALA A O 1
ATOM 2041 N N . GLN A 1 277 ? 11.525 2.360 -8.292 1.00 91.19 277 GLN A N 1
ATOM 2042 C CA . GLN A 1 277 ? 11.689 2.920 -9.635 1.00 91.19 277 GLN A CA 1
ATOM 2043 C C . GLN A 1 277 ? 13.073 2.592 -10.189 1.00 91.19 277 GLN A C 1
ATOM 2045 O O . GLN A 1 277 ? 13.995 2.371 -9.406 1.00 91.19 277 GLN A O 1
ATOM 2050 N N . PRO A 1 278 ? 13.275 2.581 -11.521 1.00 92.94 278 PRO A N 1
ATOM 2051 C CA . PRO A 1 278 ? 14.597 2.337 -12.067 1.00 92.94 278 PRO A CA 1
ATOM 2052 C C . PRO A 1 278 ? 15.513 3.507 -11.705 1.00 92.94 278 PRO A C 1
ATOM 2054 O O . PRO A 1 278 ? 15.236 4.668 -12.057 1.00 92.94 278 PRO A O 1
ATOM 2057 N N . GLY A 1 279 ? 16.625 3.177 -11.047 1.00 93.19 279 GLY A N 1
ATOM 2058 C CA . GLY A 1 279 ? 17.704 4.122 -10.807 1.00 93.19 279 GLY A CA 1
ATOM 2059 C C . GLY A 1 279 ? 18.333 4.586 -12.119 1.00 93.19 279 GLY A C 1
ATOM 2060 O O . GLY A 1 279 ? 18.082 4.019 -13.185 1.00 93.19 279 GLY A O 1
ATOM 2061 N N . ALA A 1 280 ? 19.156 5.634 -12.062 1.00 92.38 280 ALA A N 1
ATOM 2062 C CA . ALA A 1 280 ? 19.683 6.292 -13.264 1.00 92.38 280 ALA A CA 1
ATOM 2063 C C . ALA A 1 280 ? 20.386 5.320 -14.234 1.00 92.38 280 ALA A C 1
ATOM 2065 O O . ALA A 1 280 ? 20.081 5.308 -15.423 1.00 92.38 280 ALA A O 1
ATOM 2066 N N . GLU A 1 281 ? 21.258 4.448 -13.722 1.00 92.75 281 GLU A N 1
ATOM 2067 C CA . GLU A 1 281 ? 21.995 3.488 -14.555 1.00 92.75 281 GLU A CA 1
ATOM 2068 C C . GLU A 1 281 ? 21.076 2.452 -15.212 1.00 92.75 281 GLU A C 1
ATOM 2070 O O . GLU A 1 281 ? 21.238 2.123 -16.386 1.00 92.75 281 GLU A O 1
ATOM 2075 N N . MET A 1 282 ? 20.090 1.940 -14.468 1.00 94.44 282 MET A N 1
ATOM 2076 C CA . MET A 1 282 ? 19.110 1.002 -15.014 1.00 94.44 282 MET A CA 1
ATOM 2077 C C . MET A 1 282 ? 18.236 1.691 -16.063 1.00 94.44 282 MET A C 1
ATOM 2079 O O . MET A 1 282 ? 17.961 1.122 -17.112 1.00 94.44 282 MET A O 1
ATOM 2083 N N . ARG A 1 283 ? 17.830 2.937 -15.820 1.00 93.94 283 ARG A N 1
ATOM 2084 C CA . ARG A 1 283 ? 17.040 3.727 -16.765 1.00 93.94 283 ARG A CA 1
ATOM 2085 C C . ARG A 1 283 ? 17.766 3.919 -18.093 1.00 93.94 283 ARG A C 1
ATOM 2087 O O . ARG A 1 283 ? 17.150 3.719 -19.138 1.00 93.94 283 ARG A O 1
ATOM 2094 N N . ASP A 1 284 ? 19.053 4.248 -18.053 1.00 94.06 284 ASP A N 1
ATOM 2095 C CA . ASP A 1 284 ? 19.887 4.375 -19.252 1.00 94.06 284 ASP A CA 1
ATOM 2096 C C . ASP A 1 284 ? 19.991 3.038 -20.003 1.00 94.06 284 ASP A C 1
ATOM 2098 O O . ASP A 1 284 ? 19.874 2.998 -21.229 1.00 94.06 284 ASP A O 1
ATOM 2102 N N . GLU A 1 285 ? 20.135 1.926 -19.276 1.00 95.31 285 GLU A N 1
ATOM 2103 C CA . GLU A 1 285 ? 20.169 0.572 -19.841 1.00 95.31 285 GLU A CA 1
ATOM 2104 C C . GLU A 1 285 ? 18.850 0.202 -20.539 1.00 95.31 285 GLU A C 1
ATOM 2106 O O . GLU A 1 285 ? 18.855 -0.276 -21.674 1.00 95.31 285 GLU A O 1
ATOM 2111 N N . LEU A 1 286 ? 17.707 0.478 -19.904 1.00 95.44 286 LEU A N 1
ATOM 2112 C CA . LEU A 1 286 ? 16.387 0.218 -20.482 1.00 95.44 286 LEU A CA 1
ATOM 2113 C C . LEU A 1 286 ? 16.112 1.112 -21.704 1.00 95.44 286 LEU A C 1
ATOM 2115 O O . LEU A 1 286 ? 15.543 0.652 -22.694 1.00 95.44 286 LEU A O 1
ATOM 2119 N N . GLN A 1 287 ? 16.546 2.376 -21.680 1.00 95.81 287 GLN A N 1
ATOM 2120 C CA . GLN A 1 287 ? 16.449 3.272 -22.837 1.00 95.81 287 GLN A CA 1
ATOM 2121 C C . GLN A 1 287 ? 17.325 2.805 -24.004 1.00 95.81 287 GLN A C 1
ATOM 2123 O O . GLN A 1 287 ? 16.872 2.815 -25.151 1.00 95.81 287 GLN A O 1
ATOM 2128 N N . ALA A 1 288 ? 18.554 2.365 -23.724 1.00 96.00 288 ALA A N 1
ATOM 2129 C CA . ALA A 1 288 ? 19.442 1.795 -24.731 1.00 96.00 288 ALA A CA 1
ATOM 2130 C C . ALA A 1 288 ? 18.832 0.529 -25.350 1.00 96.00 288 ALA A C 1
ATOM 2132 O O . ALA A 1 288 ? 18.786 0.413 -26.573 1.00 96.00 288 ALA A O 1
ATOM 2133 N N . ALA A 1 289 ? 18.253 -0.354 -24.531 1.00 96.25 289 ALA A N 1
ATOM 2134 C CA . ALA A 1 289 ? 17.580 -1.558 -25.010 1.00 96.25 289 ALA A CA 1
ATOM 2135 C C . ALA A 1 289 ? 16.401 -1.252 -25.954 1.00 96.25 289 ALA A C 1
ATOM 2137 O O . ALA A 1 289 ? 16.210 -1.962 -26.942 1.00 96.25 289 ALA A O 1
ATOM 2138 N N . ALA A 1 290 ? 15.632 -0.185 -25.704 1.00 95.50 290 ALA A N 1
ATOM 2139 C CA . ALA A 1 290 ? 14.581 0.255 -26.626 1.00 95.50 290 ALA A CA 1
ATOM 2140 C C . ALA A 1 290 ? 15.147 0.698 -27.986 1.00 95.50 290 ALA A C 1
ATOM 2142 O O . ALA A 1 290 ? 14.593 0.359 -29.034 1.00 95.50 290 ALA A O 1
ATOM 2143 N N . VAL A 1 291 ? 16.249 1.454 -27.977 1.00 96.25 291 VAL A N 1
ATOM 2144 C CA . VAL A 1 291 ? 16.914 1.921 -29.203 1.00 96.25 291 VAL A CA 1
ATOM 2145 C C . VAL A 1 291 ? 17.484 0.746 -29.991 1.00 96.25 291 VAL A C 1
ATOM 2147 O O . VAL A 1 291 ? 17.243 0.657 -31.196 1.00 96.25 291 VAL A O 1
ATOM 2150 N N . ASP A 1 292 ? 18.174 -0.173 -29.317 1.00 95.81 292 ASP A N 1
ATOM 2151 C CA . ASP A 1 292 ? 18.752 -1.373 -29.925 1.00 95.81 292 ASP A CA 1
ATOM 2152 C C . ASP A 1 292 ? 17.667 -2.270 -30.527 1.00 95.81 292 ASP A C 1
ATOM 2154 O O . ASP A 1 292 ? 17.836 -2.806 -31.623 1.00 95.81 292 ASP A O 1
ATOM 2158 N N . TYR A 1 293 ? 16.516 -2.379 -29.861 1.00 94.88 293 TYR A N 1
ATOM 2159 C CA . TYR A 1 293 ? 15.362 -3.106 -30.375 1.00 94.88 293 TYR A CA 1
ATOM 2160 C C . TYR A 1 293 ? 14.832 -2.511 -31.688 1.00 94.88 293 TYR A C 1
ATOM 2162 O O . TYR A 1 293 ? 14.661 -3.229 -32.675 1.00 94.88 293 TYR A O 1
ATOM 2170 N N . VAL A 1 294 ? 14.625 -1.190 -31.741 1.00 95.00 294 VAL A N 1
ATOM 2171 C CA . VAL A 1 294 ? 14.173 -0.499 -32.963 1.00 95.00 294 VAL A CA 1
ATOM 2172 C C . VAL A 1 294 ? 15.220 -0.600 -34.075 1.00 95.00 294 VAL A C 1
ATOM 2174 O O . VAL A 1 294 ? 14.862 -0.841 -35.230 1.00 95.00 294 VAL A O 1
ATOM 2177 N N . ALA A 1 295 ? 16.508 -0.470 -33.743 1.00 93.88 295 ALA A N 1
ATOM 2178 C CA . ALA A 1 295 ? 17.604 -0.627 -34.696 1.00 93.88 295 ALA A CA 1
ATOM 2179 C C . ALA A 1 295 ? 17.636 -2.043 -35.295 1.00 93.88 295 ALA A C 1
ATOM 2181 O O . ALA A 1 295 ? 17.674 -2.194 -36.516 1.00 93.88 295 ALA A O 1
ATOM 2182 N N . ALA A 1 296 ? 17.528 -3.077 -34.457 1.00 92.75 296 ALA A N 1
ATOM 2183 C CA . ALA A 1 296 ? 17.482 -4.466 -34.902 1.00 92.75 296 ALA A CA 1
ATOM 2184 C C . ALA A 1 296 ? 16.278 -4.7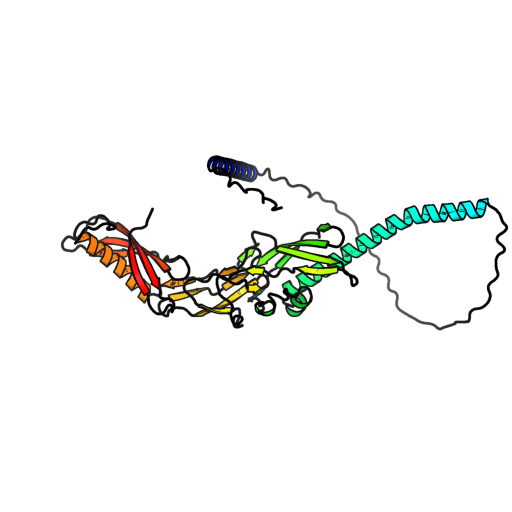34 -35.820 1.00 92.75 296 ALA A C 1
ATOM 2186 O O . ALA A 1 296 ? 16.413 -5.415 -36.837 1.00 92.75 296 ALA A O 1
ATOM 2187 N N . CYS A 1 297 ? 15.117 -4.148 -35.516 1.00 93.38 297 CYS A N 1
ATOM 2188 C CA . CYS A 1 297 ? 13.924 -4.252 -36.355 1.00 93.38 297 CYS A CA 1
ATOM 2189 C C . CYS A 1 297 ? 14.062 -3.545 -37.714 1.00 93.38 297 CYS A C 1
ATOM 2191 O O . CYS A 1 297 ? 13.459 -3.994 -38.691 1.00 93.38 297 CYS A O 1
ATOM 2193 N N . ALA A 1 298 ? 14.873 -2.486 -37.802 1.00 90.94 298 ALA A N 1
ATOM 2194 C CA . ALA A 1 298 ? 15.205 -1.832 -39.070 1.00 90.94 298 ALA A CA 1
ATOM 2195 C C . ALA A 1 298 ? 16.112 -2.705 -39.956 1.00 90.94 298 ALA A C 1
ATOM 2197 O O . ALA A 1 298 ? 16.014 -2.663 -41.183 1.00 90.94 298 ALA A O 1
ATOM 2198 N N . GLU A 1 299 ? 16.999 -3.494 -39.343 1.00 88.50 299 GLU A N 1
ATOM 2199 C CA . GLU A 1 299 ? 17.899 -4.410 -40.050 1.00 88.50 299 GLU A CA 1
ATOM 2200 C C . GLU A 1 299 ? 17.199 -5.707 -40.464 1.00 88.50 299 GLU A C 1
ATOM 2202 O O . GLU A 1 299 ? 17.388 -6.194 -41.580 1.00 88.50 299 GLU A O 1
ATOM 2207 N N . THR A 1 300 ? 16.393 -6.278 -39.565 1.00 88.12 300 THR A N 1
ATOM 2208 C CA . THR A 1 300 ? 15.699 -7.553 -39.766 1.00 88.12 300 THR A CA 1
ATOM 2209 C C . THR A 1 300 ? 14.268 -7.475 -39.244 1.00 88.12 300 THR A C 1
ATOM 2211 O O . THR A 1 300 ? 14.004 -7.675 -38.060 1.00 88.12 300 THR A O 1
ATOM 2214 N N . ALA A 1 301 ? 13.316 -7.250 -40.149 1.00 83.81 301 ALA A N 1
ATOM 2215 C CA . ALA A 1 301 ? 11.900 -7.264 -39.801 1.00 83.81 301 ALA A CA 1
ATOM 2216 C C . ALA A 1 301 ? 11.462 -8.659 -39.314 1.00 83.81 301 ALA A C 1
ATOM 2218 O O . ALA A 1 301 ? 11.627 -9.661 -40.015 1.00 83.81 301 ALA A O 1
ATOM 2219 N N . ALA A 1 302 ? 10.864 -8.711 -38.124 1.00 85.06 302 ALA A N 1
ATOM 2220 C CA . ALA A 1 302 ? 10.344 -9.924 -37.502 1.00 85.06 302 ALA A CA 1
ATOM 2221 C C . ALA A 1 302 ? 8.950 -9.692 -36.897 1.00 85.06 302 ALA A C 1
ATOM 2223 O O . ALA A 1 302 ? 8.473 -8.563 -36.788 1.00 85.06 302 ALA A O 1
ATOM 2224 N N . VAL A 1 303 ? 8.275 -10.773 -36.501 1.00 83.69 303 VAL A N 1
ATOM 2225 C CA . VAL A 1 303 ? 7.005 -10.670 -35.767 1.00 83.69 303 VAL A CA 1
ATOM 2226 C C . VAL A 1 303 ? 7.250 -9.934 -34.450 1.00 83.69 303 VAL A C 1
ATOM 2228 O O . VAL A 1 303 ? 8.176 -10.272 -33.718 1.00 83.69 303 VAL A O 1
ATOM 2231 N N . GLY A 1 304 ? 6.418 -8.932 -34.168 1.00 82.50 304 GLY A N 1
ATOM 2232 C CA . GLY A 1 304 ? 6.554 -8.071 -32.996 1.00 82.50 304 GLY A CA 1
ATOM 2233 C C . GLY A 1 304 ? 7.396 -6.819 -33.232 1.00 82.50 304 GLY A C 1
ATOM 2234 O O . GLY A 1 304 ? 7.331 -5.934 -32.399 1.00 82.50 304 GLY A O 1
ATOM 2235 N N . CYS A 1 305 ? 8.116 -6.694 -34.354 1.00 90.31 305 CYS A N 1
ATOM 2236 C CA . CYS A 1 305 ? 8.862 -5.477 -34.677 1.00 90.31 305 CYS A CA 1
ATOM 2237 C C . CYS A 1 305 ? 7.955 -4.331 -35.142 1.00 90.31 305 CYS A C 1
ATOM 2239 O O . CYS A 1 305 ? 7.016 -4.569 -35.914 1.00 90.31 305 CYS A O 1
ATOM 2241 N N . PRO A 1 306 ? 8.254 -3.075 -34.759 1.00 89.81 306 PRO A N 1
ATOM 2242 C CA . PRO A 1 306 ? 7.622 -1.931 -35.390 1.00 89.81 306 PRO A CA 1
ATOM 2243 C C . PRO A 1 306 ? 8.060 -1.839 -36.856 1.00 89.81 306 PRO A C 1
ATOM 2245 O O . PRO A 1 306 ? 9.119 -2.336 -37.244 1.00 89.81 306 PRO A O 1
ATOM 2248 N N . ALA A 1 307 ? 7.253 -1.180 -37.687 1.00 89.56 307 ALA A N 1
ATOM 2249 C CA . ALA A 1 307 ? 7.659 -0.859 -39.050 1.00 89.56 307 ALA A CA 1
ATOM 2250 C C . ALA A 1 307 ? 8.714 0.258 -39.011 1.00 89.56 307 ALA A C 1
ATOM 2252 O O . ALA A 1 307 ? 8.397 1.403 -38.678 1.00 89.56 307 ALA A O 1
ATOM 2253 N N . VAL A 1 308 ? 9.964 -0.088 -39.325 1.00 89.69 308 VAL A N 1
ATOM 2254 C CA . VAL A 1 308 ? 11.116 0.821 -39.274 1.00 89.69 308 VAL A CA 1
ATOM 2255 C C . VAL A 1 308 ? 11.900 0.706 -40.576 1.00 89.69 308 VAL A C 1
ATOM 2257 O O . VAL A 1 308 ? 12.314 -0.382 -40.967 1.00 89.69 308 VAL A O 1
ATOM 2260 N N . GLU A 1 309 ? 12.120 1.830 -41.256 1.00 88.62 309 GLU A N 1
ATOM 2261 C CA . GLU A 1 309 ? 13.017 1.880 -42.413 1.00 88.62 309 GLU A CA 1
ATOM 2262 C C . GLU A 1 309 ? 14.491 1.950 -41.965 1.00 88.62 309 GLU A C 1
ATOM 2264 O O . GLU A 1 309 ? 14.782 2.591 -40.948 1.00 88.62 309 GLU A O 1
ATOM 2269 N N . PRO A 1 310 ? 15.447 1.369 -42.716 1.00 88.44 310 PRO A N 1
ATOM 2270 C CA . PRO A 1 310 ? 16.873 1.509 -42.420 1.00 88.44 310 PRO A CA 1
ATOM 2271 C C . PRO A 1 310 ? 17.316 2.976 -42.296 1.00 88.44 310 PRO A C 1
ATOM 2273 O O . PRO A 1 310 ? 16.808 3.856 -42.993 1.00 88.44 310 PRO A O 1
ATOM 2276 N N . LEU A 1 311 ? 18.276 3.251 -41.410 1.00 88.88 311 LEU A N 1
ATOM 2277 C CA . LEU A 1 311 ? 18.825 4.599 -41.228 1.00 88.88 311 LEU A CA 1
ATOM 2278 C C . LEU A 1 311 ? 19.650 5.035 -42.450 1.00 88.88 311 LEU A C 1
ATOM 2280 O O . LEU A 1 311 ? 20.533 4.305 -42.910 1.00 88.88 311 LEU A O 1
ATOM 2284 N N . ALA A 1 312 ? 19.408 6.248 -42.948 1.00 89.69 312 ALA A N 1
ATOM 2285 C CA . ALA A 1 312 ? 20.262 6.869 -43.958 1.00 89.69 312 ALA A CA 1
ATOM 2286 C C . ALA A 1 312 ? 21.562 7.430 -43.333 1.00 89.69 312 ALA A C 1
ATOM 2288 O O . ALA A 1 312 ? 21.637 7.643 -42.119 1.00 89.69 312 ALA A O 1
ATOM 2289 N N . PRO A 1 313 ? 22.614 7.714 -44.130 1.00 90.88 313 PRO A N 1
ATOM 2290 C CA . PRO A 1 313 ? 23.841 8.311 -43.608 1.00 90.88 313 PRO A CA 1
ATOM 2291 C C . PRO A 1 313 ? 23.581 9.629 -42.862 1.00 90.88 313 PRO A C 1
ATOM 2293 O O . PRO A 1 313 ? 23.055 10.580 -43.435 1.00 90.88 313 PRO A O 1
ATOM 2296 N N . GLY A 1 314 ? 24.003 9.696 -41.596 1.00 90.25 314 GLY A N 1
ATOM 2297 C CA . GLY A 1 314 ? 23.816 10.867 -40.731 1.00 90.25 314 GLY A CA 1
ATOM 2298 C C . GLY A 1 314 ? 22.528 10.855 -39.901 1.00 90.25 314 GLY A C 1
ATOM 2299 O O . GLY A 1 314 ? 22.376 11.718 -39.036 1.00 90.25 314 GLY A O 1
ATOM 2300 N N . GLU A 1 315 ? 21.642 9.880 -40.112 1.00 93.69 315 GLU A N 1
ATOM 2301 C CA . GLU A 1 315 ? 20.490 9.643 -39.244 1.00 93.69 315 GLU A CA 1
ATOM 2302 C C . GLU A 1 315 ? 20.884 8.819 -38.013 1.00 93.69 315 GLU A C 1
ATOM 2304 O O . GLU A 1 315 ? 21.812 8.009 -38.054 1.00 93.69 315 GLU A O 1
ATOM 2309 N N . ARG A 1 316 ? 20.170 9.023 -36.902 1.00 93.44 316 ARG A N 1
ATOM 2310 C CA . ARG A 1 316 ? 20.316 8.218 -35.681 1.00 93.44 316 ARG A CA 1
ATOM 2311 C C . ARG A 1 316 ? 18.981 8.030 -34.976 1.00 93.44 316 ARG A C 1
ATOM 2313 O O . ARG A 1 316 ? 18.064 8.827 -35.166 1.00 93.44 316 ARG A O 1
ATOM 2320 N N . LEU A 1 317 ? 18.909 7.011 -34.130 1.00 95.19 317 LEU A N 1
ATOM 2321 C CA . LEU A 1 317 ? 17.813 6.815 -33.188 1.00 95.19 317 LEU A CA 1
ATOM 2322 C C . LEU A 1 317 ? 18.173 7.442 -31.840 1.00 95.19 317 LEU A C 1
ATOM 2324 O O . LEU A 1 317 ? 19.339 7.468 -31.447 1.00 95.19 317 LEU A O 1
ATOM 2328 N N . GLU A 1 318 ? 17.171 7.967 -31.150 1.00 95.00 318 GLU A N 1
ATOM 2329 C CA . GLU A 1 318 ? 17.320 8.579 -29.834 1.00 95.00 318 GLU A CA 1
ATOM 2330 C C . GLU A 1 318 ? 16.136 8.182 -28.953 1.00 95.00 318 GLU A C 1
ATOM 2332 O O . GLU A 1 318 ? 14.989 8.239 -29.403 1.00 95.00 318 GLU A O 1
ATOM 2337 N N . ALA A 1 319 ? 16.408 7.787 -27.710 1.00 94.19 319 ALA A N 1
ATOM 2338 C CA . ALA A 1 319 ? 15.373 7.536 -26.717 1.00 94.19 319 ALA A CA 1
ATOM 2339 C C . ALA A 1 319 ? 14.914 8.847 -26.072 1.00 94.19 319 ALA A C 1
ATOM 2341 O O . ALA A 1 319 ? 15.710 9.724 -25.740 1.00 94.19 319 ALA A O 1
ATOM 2342 N N . VAL A 1 320 ? 13.611 8.946 -25.855 1.00 88.50 320 VAL A N 1
ATOM 2343 C CA . VAL A 1 320 ? 12.949 9.956 -25.045 1.00 88.50 320 VAL A CA 1
ATOM 2344 C C . VAL A 1 320 ? 12.050 9.192 -24.085 1.00 88.50 320 VAL A C 1
ATOM 2346 O O . VAL A 1 320 ? 11.127 8.499 -24.501 1.00 88.50 320 VAL A O 1
ATOM 2349 N N . SER A 1 321 ? 12.327 9.292 -22.795 1.00 78.88 321 SER A N 1
ATOM 2350 C CA . SER A 1 321 ? 11.441 8.772 -21.758 1.00 78.88 321 SER A CA 1
ATOM 2351 C C . SER A 1 321 ? 10.930 9.948 -20.939 1.00 78.88 321 SER A C 1
ATOM 2353 O O . SER A 1 321 ? 11.673 10.895 -20.677 1.00 78.88 321 SER A O 1
ATOM 2355 N N . ASP A 1 322 ? 9.665 9.887 -20.545 1.00 70.50 322 ASP A N 1
ATOM 2356 C CA . ASP A 1 322 ? 9.089 10.768 -19.529 1.00 70.50 322 ASP A CA 1
ATOM 2357 C C . ASP A 1 322 ? 9.483 10.336 -18.103 1.00 70.50 322 ASP A C 1
ATOM 2359 O O . ASP A 1 322 ? 9.164 11.027 -17.138 1.00 70.50 322 ASP A O 1
ATOM 2363 N N . GLY A 1 323 ? 10.226 9.229 -17.974 1.00 69.88 323 GLY A N 1
ATOM 2364 C CA . GLY A 1 323 ? 10.666 8.668 -16.704 1.00 69.88 323 GLY A CA 1
ATOM 2365 C C . GLY A 1 323 ? 9.570 7.912 -15.962 1.00 69.88 323 GLY A C 1
ATOM 2366 O O . GLY A 1 323 ? 9.795 7.550 -14.809 1.00 69.88 323 GLY A O 1
ATOM 2367 N N . TYR A 1 324 ? 8.412 7.677 -16.588 1.00 78.12 324 TYR A N 1
ATOM 2368 C CA . TYR A 1 324 ? 7.345 6.902 -15.979 1.00 78.12 324 TYR A CA 1
ATOM 2369 C C . TYR A 1 324 ? 7.645 5.404 -16.081 1.00 78.12 324 TYR A C 1
ATOM 2371 O O . TYR A 1 324 ? 7.903 4.859 -17.159 1.00 78.12 324 TYR A O 1
ATOM 2379 N N . SER A 1 325 ? 7.580 4.735 -14.936 1.00 83.69 325 SER A N 1
ATOM 2380 C CA . SER A 1 325 ? 7.628 3.283 -14.831 1.00 83.69 325 SER A CA 1
ATOM 2381 C C . SER A 1 325 ? 6.517 2.797 -13.916 1.00 83.69 325 SER A C 1
ATOM 2383 O O . SER A 1 325 ? 6.187 3.461 -12.934 1.00 83.69 325 SER A O 1
ATOM 2385 N N . SER A 1 326 ? 6.001 1.611 -14.198 1.00 85.06 326 SER A N 1
ATOM 2386 C CA . SER A 1 326 ? 5.039 0.901 -13.358 1.00 85.06 326 SER A CA 1
ATOM 2387 C C . SER A 1 326 ? 5.562 -0.492 -13.038 1.00 85.06 326 SER A C 1
ATOM 2389 O O . SER A 1 326 ? 6.315 -1.061 -13.825 1.00 85.06 326 SER A O 1
ATOM 2391 N N . SER A 1 327 ? 5.136 -1.073 -11.923 1.00 84.88 327 SER A N 1
ATOM 2392 C CA . SER A 1 327 ? 5.336 -2.497 -11.660 1.00 84.88 327 SER A CA 1
ATOM 2393 C C . SER A 1 327 ? 4.139 -3.315 -12.148 1.00 84.88 327 SER A C 1
ATOM 2395 O O . SER A 1 327 ? 3.001 -2.841 -12.147 1.00 84.88 327 SER A O 1
ATOM 2397 N N . ILE A 1 328 ? 4.394 -4.548 -12.582 1.00 80.56 328 ILE A N 1
ATOM 2398 C CA . ILE A 1 328 ? 3.358 -5.544 -12.865 1.00 80.56 328 ILE A CA 1
ATOM 2399 C C . ILE A 1 328 ? 3.645 -6.766 -11.997 1.00 80.56 328 ILE A C 1
ATOM 2401 O O . ILE A 1 328 ? 4.684 -7.412 -12.126 1.00 80.56 328 ILE A O 1
ATOM 2405 N N . GLY A 1 329 ? 2.715 -7.084 -11.098 1.00 81.31 329 GLY A N 1
ATOM 2406 C CA . GLY A 1 329 ? 2.963 -8.090 -10.069 1.00 81.31 329 GLY A CA 1
ATOM 2407 C C . GLY A 1 329 ? 4.151 -7.707 -9.182 1.00 81.31 329 GLY A C 1
ATOM 2408 O O . GLY A 1 329 ? 4.447 -6.529 -8.988 1.00 81.31 329 GLY A O 1
ATOM 2409 N N . GLU A 1 330 ? 4.833 -8.713 -8.646 1.00 82.12 330 GLU A N 1
ATOM 2410 C CA . GLU A 1 330 ? 5.887 -8.513 -7.644 1.00 82.12 330 GLU A CA 1
ATOM 2411 C C . GLU A 1 330 ? 7.268 -8.218 -8.244 1.00 82.12 330 GLU A C 1
ATOM 2413 O O . GLU A 1 330 ? 8.117 -7.654 -7.560 1.00 82.12 330 GLU A O 1
ATOM 2418 N N . ARG A 1 331 ? 7.524 -8.611 -9.501 1.00 88.69 331 ARG A N 1
ATOM 2419 C CA . ARG A 1 331 ? 8.897 -8.730 -10.041 1.00 88.69 331 ARG A CA 1
ATOM 2420 C C . ARG A 1 331 ? 9.134 -8.072 -11.394 1.00 88.69 331 ARG A C 1
ATOM 2422 O O . ARG A 1 331 ? 10.284 -7.992 -11.828 1.00 88.69 331 ARG A O 1
ATOM 2429 N N . ASP A 1 332 ? 8.088 -7.585 -12.051 1.00 91.56 332 ASP A N 1
ATOM 2430 C CA . ASP A 1 332 ? 8.238 -6.945 -13.352 1.00 91.56 332 ASP A CA 1
ATOM 2431 C C . ASP A 1 332 ? 8.196 -5.431 -13.175 1.00 91.56 332 ASP A C 1
ATOM 2433 O O . ASP A 1 332 ? 7.242 -4.882 -12.626 1.00 91.56 332 ASP A O 1
ATOM 2437 N N . LEU A 1 333 ? 9.214 -4.751 -13.695 1.00 93.50 333 LEU A N 1
ATOM 2438 C CA . LEU A 1 333 ? 9.208 -3.309 -13.896 1.00 93.50 333 LEU A CA 1
ATOM 2439 C C . LEU A 1 333 ? 8.997 -3.018 -15.376 1.00 93.50 333 LEU A C 1
ATOM 2441 O O . LEU A 1 333 ? 9.702 -3.558 -16.223 1.00 93.50 333 LEU A O 1
ATOM 2445 N N . VAL A 1 334 ? 8.062 -2.136 -15.695 1.00 92.62 334 VAL A N 1
ATOM 2446 C CA . VAL A 1 334 ? 7.737 -1.732 -17.060 1.00 92.62 334 VAL A CA 1
ATOM 2447 C C . VAL A 1 334 ? 8.002 -0.246 -17.224 1.00 92.62 334 VAL A C 1
ATOM 2449 O O . VAL A 1 334 ? 7.531 0.567 -16.432 1.00 92.62 334 VAL A O 1
ATOM 2452 N N . MET A 1 335 ? 8.748 0.112 -18.268 1.00 92.88 335 MET A N 1
ATOM 2453 C CA . MET A 1 335 ? 9.052 1.494 -18.620 1.00 92.88 335 MET A CA 1
ATOM 2454 C C . MET A 1 335 ? 8.645 1.782 -20.063 1.00 92.88 335 MET A C 1
ATOM 2456 O O . MET A 1 335 ? 9.055 1.086 -20.996 1.00 92.88 335 MET A O 1
ATOM 2460 N N . GLY A 1 336 ? 7.867 2.848 -20.246 1.00 91.88 336 GLY A N 1
ATOM 2461 C CA . GLY A 1 336 ? 7.556 3.381 -21.566 1.00 91.88 336 GLY A CA 1
ATOM 2462 C C . GLY A 1 336 ? 8.732 4.187 -22.116 1.00 91.88 336 GLY A C 1
ATOM 2463 O O . GLY A 1 336 ? 9.228 5.117 -21.473 1.00 91.88 336 GLY A O 1
ATOM 2464 N N . VAL A 1 337 ? 9.183 3.851 -23.324 1.00 94.06 337 VAL A N 1
ATOM 2465 C CA . VAL A 1 337 ? 10.257 4.568 -24.017 1.00 94.06 337 VAL A CA 1
ATOM 2466 C C . VAL A 1 337 ? 9.798 4.960 -25.411 1.00 94.06 337 VAL A C 1
ATOM 2468 O O . VAL A 1 337 ? 9.446 4.114 -26.229 1.00 94.06 337 VAL A O 1
ATOM 2471 N N . LEU A 1 338 ? 9.833 6.254 -25.711 1.00 94.00 338 LEU A N 1
ATOM 2472 C CA . LEU A 1 338 ? 9.633 6.751 -27.063 1.00 94.00 338 LEU A CA 1
ATOM 2473 C C . LEU A 1 338 ? 10.982 6.782 -27.780 1.00 94.00 338 LEU A C 1
ATOM 2475 O O . LEU A 1 338 ? 11.871 7.543 -27.415 1.00 94.00 338 LEU A O 1
ATOM 2479 N N . VAL A 1 339 ? 11.140 5.992 -28.831 1.00 94.88 339 VAL A N 1
ATOM 2480 C CA . VAL A 1 339 ? 12.319 6.054 -29.699 1.00 94.88 339 VAL A CA 1
ATOM 2481 C C . VAL A 1 339 ? 11.980 6.916 -30.906 1.00 94.88 339 VAL A C 1
ATOM 2483 O O . VAL A 1 339 ? 10.968 6.684 -31.560 1.00 94.88 339 VAL A O 1
ATOM 2486 N N . ARG A 1 340 ? 12.815 7.908 -31.224 1.00 94.56 340 ARG A N 1
ATOM 2487 C CA . ARG A 1 340 ? 12.617 8.813 -32.368 1.00 94.56 340 ARG A CA 1
ATOM 2488 C C . ARG A 1 340 ? 13.799 8.801 -33.326 1.00 94.56 340 ARG A C 1
ATOM 2490 O O . ARG A 1 340 ? 14.947 8.657 -32.905 1.00 94.56 340 ARG A O 1
ATOM 2497 N N . ARG A 1 341 ? 13.525 9.022 -34.612 1.00 94.81 341 ARG A N 1
ATOM 2498 C CA . ARG A 1 341 ? 14.555 9.256 -35.634 1.00 94.81 341 ARG A CA 1
ATOM 2499 C C . ARG A 1 341 ? 14.998 10.722 -35.617 1.00 94.81 341 ARG A C 1
ATOM 2501 O O . ARG A 1 341 ? 14.179 11.638 -35.593 1.00 94.81 341 ARG A O 1
ATOM 2508 N N . ILE A 1 342 ? 16.308 10.954 -35.667 1.00 94.12 342 ILE A N 1
ATOM 2509 C CA . ILE A 1 342 ? 16.934 12.279 -35.750 1.00 94.12 342 ILE A CA 1
ATOM 2510 C C . ILE A 1 342 ? 17.714 12.397 -37.057 1.00 94.12 342 ILE A C 1
ATOM 2512 O O . ILE A 1 342 ? 18.452 11.488 -37.426 1.00 94.12 342 ILE A O 1
ATOM 2516 N N . GLY A 1 343 ? 17.589 13.549 -37.725 1.00 89.00 343 GLY A N 1
ATOM 2517 C CA . GLY A 1 343 ? 18.278 13.838 -38.989 1.00 89.00 343 GLY A CA 1
ATOM 2518 C C . GLY A 1 343 ? 17.531 13.377 -40.246 1.00 89.00 343 GLY A C 1
ATOM 2519 O O . GLY A 1 343 ? 18.026 13.624 -41.342 1.00 89.00 343 GLY A O 1
ATOM 2520 N N . GLY A 1 344 ? 16.349 12.770 -40.084 1.00 84.62 344 GLY A N 1
ATOM 2521 C CA . GLY A 1 344 ? 15.505 12.237 -41.157 1.00 84.62 344 GLY A CA 1
ATOM 2522 C C . GLY A 1 344 ? 14.024 12.597 -40.998 1.00 84.62 344 GLY A C 1
ATOM 2523 O O . GLY A 1 344 ? 13.686 13.647 -40.444 1.00 84.62 344 GLY A O 1
ATOM 2524 N N . ALA A 1 345 ? 13.141 11.720 -41.486 1.00 83.56 345 ALA A N 1
ATOM 2525 C CA . ALA A 1 345 ? 11.697 11.824 -41.269 1.00 83.56 345 ALA A CA 1
ATOM 2526 C C . ALA A 1 345 ? 11.352 11.791 -39.762 1.00 83.56 345 ALA A C 1
ATOM 2528 O O . ALA A 1 345 ? 12.078 11.156 -38.993 1.00 83.56 345 ALA A O 1
ATOM 2529 N N . PRO A 1 346 ? 10.275 12.473 -39.318 1.00 85.81 346 PRO A N 1
ATOM 2530 C CA . PRO A 1 346 ? 9.896 12.568 -37.906 1.00 85.81 346 PRO A CA 1
ATOM 2531 C C . PRO A 1 346 ? 9.199 11.288 -37.411 1.00 85.81 346 PRO A C 1
ATOM 2533 O O . PRO A 1 346 ? 8.099 11.340 -36.862 1.00 85.81 346 PRO A O 1
ATOM 2536 N N . ASP A 1 347 ? 9.830 10.139 -37.632 1.00 90.94 347 ASP A N 1
ATOM 2537 C CA . ASP A 1 347 ? 9.321 8.847 -37.193 1.00 90.94 347 ASP A CA 1
ATOM 2538 C C . ASP A 1 347 ? 9.560 8.662 -35.695 1.00 90.94 347 ASP A C 1
ATOM 2540 O O . ASP A 1 347 ? 10.614 9.032 -35.159 1.00 90.94 347 ASP A O 1
ATOM 2544 N N . GLN A 1 348 ? 8.584 8.054 -35.027 1.00 92.69 348 GLN A N 1
ATOM 2545 C CA . GLN A 1 348 ? 8.661 7.723 -33.612 1.00 92.69 348 GLN A CA 1
ATOM 2546 C C . GLN A 1 348 ? 7.932 6.413 -33.314 1.00 92.69 348 GLN A C 1
ATOM 2548 O O . GLN A 1 348 ? 6.906 6.109 -33.926 1.00 92.69 348 GLN A O 1
ATOM 2553 N N . TRP A 1 349 ? 8.450 5.664 -32.345 1.00 92.75 349 TRP A N 1
ATOM 2554 C CA . TRP A 1 349 ? 7.934 4.364 -31.935 1.00 92.75 349 TRP A CA 1
ATOM 2555 C C . TRP A 1 349 ? 7.878 4.291 -30.414 1.00 92.75 349 TRP A C 1
ATOM 2557 O O . TRP A 1 349 ? 8.874 4.552 -29.741 1.00 92.75 349 TRP A O 1
ATOM 2567 N N . THR A 1 350 ? 6.718 3.933 -29.873 1.00 92.62 350 THR A N 1
ATOM 2568 C CA . THR A 1 350 ? 6.564 3.650 -28.445 1.00 92.62 350 THR A CA 1
ATOM 2569 C C . THR A 1 350 ? 6.956 2.204 -28.190 1.00 92.62 350 THR A C 1
ATOM 2571 O O . THR A 1 350 ? 6.354 1.294 -28.760 1.00 92.62 350 THR A O 1
ATOM 2574 N N . ILE A 1 351 ? 7.960 2.012 -27.344 1.00 93.50 351 ILE A N 1
ATOM 2575 C CA . ILE A 1 351 ? 8.486 0.717 -26.932 1.00 93.50 351 ILE A CA 1
ATOM 2576 C C . ILE A 1 351 ? 8.202 0.547 -25.444 1.00 93.50 351 ILE A C 1
ATOM 2578 O O . ILE A 1 351 ? 8.504 1.425 -24.637 1.00 93.50 351 ILE A O 1
ATOM 2582 N N . GLU A 1 352 ? 7.622 -0.588 -25.091 1.00 92.94 352 GLU A N 1
ATOM 2583 C CA . GLU A 1 352 ? 7.495 -1.034 -23.715 1.00 92.94 352 GLU A CA 1
ATOM 2584 C C . GLU A 1 352 ? 8.722 -1.878 -23.371 1.00 92.94 352 GLU A C 1
ATOM 2586 O O . GLU A 1 352 ? 8.954 -2.932 -23.972 1.00 92.94 352 GLU A O 1
ATOM 2591 N N . VAL A 1 353 ? 9.536 -1.399 -22.434 1.00 93.94 353 VAL A N 1
ATOM 2592 C CA . VAL A 1 353 ? 10.717 -2.122 -21.965 1.00 93.94 353 VAL A CA 1
ATOM 2593 C C . VAL A 1 353 ? 10.430 -2.680 -20.589 1.00 93.94 353 VAL A C 1
ATOM 2595 O O . VAL A 1 353 ? 10.252 -1.931 -19.629 1.00 93.94 353 VAL A O 1
ATOM 2598 N N . ARG A 1 354 ? 10.415 -4.007 -20.494 1.00 94.38 354 ARG A N 1
ATOM 2599 C CA . ARG A 1 354 ? 10.199 -4.706 -19.236 1.00 94.38 354 ARG A CA 1
ATOM 2600 C C . ARG A 1 354 ? 11.510 -5.231 -18.671 1.00 94.38 354 ARG A C 1
ATOM 2602 O O . ARG A 1 354 ? 12.242 -5.921 -19.375 1.00 94.38 354 ARG A O 1
ATOM 2609 N N . ALA A 1 355 ? 11.786 -4.951 -17.407 1.00 95.50 355 ALA A N 1
ATOM 2610 C CA . ALA A 1 355 ? 12.810 -5.624 -16.625 1.00 95.50 355 ALA A CA 1
ATOM 2611 C C . ALA A 1 355 ? 12.140 -6.666 -15.725 1.00 95.50 355 ALA A C 1
ATOM 2613 O O . ALA A 1 355 ? 11.355 -6.312 -14.850 1.00 95.50 355 ALA A O 1
ATOM 2614 N N . VAL A 1 356 ? 12.437 -7.941 -15.965 1.00 95.12 356 VAL A N 1
ATOM 2615 C CA . VAL A 1 356 ? 11.918 -9.066 -15.176 1.00 95.12 356 VAL A CA 1
ATOM 2616 C C . VAL A 1 356 ? 12.988 -9.469 -14.177 1.00 95.12 356 VAL A C 1
ATOM 2618 O O . VAL A 1 356 ? 14.025 -10.002 -14.586 1.00 95.12 356 VAL A O 1
ATOM 2621 N N . PHE A 1 357 ? 12.766 -9.185 -12.896 1.00 94.50 357 PHE A N 1
ATOM 2622 C CA . PHE A 1 357 ? 13.710 -9.520 -11.836 1.00 94.50 357 PHE A CA 1
ATOM 2623 C C . PHE A 1 357 ? 13.637 -11.002 -11.457 1.00 94.50 357 PHE A C 1
ATOM 2625 O O . PHE A 1 357 ? 12.577 -11.630 -11.486 1.00 94.50 357 PHE A O 1
ATOM 2632 N N . ALA A 1 358 ? 14.789 -11.562 -11.096 1.00 92.62 358 ALA A N 1
ATOM 2633 C CA . ALA A 1 358 ? 14.863 -12.842 -10.408 1.00 92.62 358 ALA A CA 1
ATOM 2634 C C . ALA A 1 358 ? 14.307 -12.722 -8.979 1.00 92.62 358 ALA A C 1
ATOM 2636 O O . ALA A 1 358 ? 14.148 -11.624 -8.450 1.00 92.62 358 ALA A O 1
ATOM 2637 N N . ASP A 1 359 ? 14.048 -13.867 -8.351 1.00 86.50 359 ASP A N 1
ATOM 2638 C CA . ASP A 1 359 ? 13.475 -13.977 -7.005 1.00 86.50 359 ASP A CA 1
ATOM 2639 C C . ASP A 1 359 ? 14.253 -13.204 -5.934 1.00 86.50 359 ASP A C 1
ATOM 2641 O O . ASP A 1 359 ? 13.649 -12.719 -4.992 1.00 86.50 359 ASP A O 1
ATOM 2645 N N . ASP A 1 360 ? 15.571 -13.068 -6.093 1.00 86.56 360 ASP A N 1
ATOM 2646 C CA . ASP A 1 360 ? 16.453 -12.361 -5.157 1.00 86.56 360 ASP A CA 1
ATOM 2647 C C . ASP A 1 360 ? 16.539 -10.842 -5.401 1.00 86.56 360 ASP A C 1
ATOM 2649 O O . ASP A 1 360 ? 17.286 -10.137 -4.717 1.00 86.56 360 ASP A O 1
ATOM 2653 N N . LEU A 1 361 ? 15.847 -10.342 -6.432 1.00 89.19 361 LEU A N 1
ATOM 2654 C CA . LEU A 1 361 ? 15.906 -8.964 -6.927 1.00 89.19 361 LEU A CA 1
ATOM 2655 C C . LEU A 1 361 ? 17.329 -8.466 -7.278 1.00 89.19 361 LEU A C 1
ATOM 2657 O O . LEU A 1 361 ? 17.529 -7.280 -7.552 1.00 89.19 361 LEU A O 1
ATOM 2661 N N . GLN A 1 362 ? 18.338 -9.342 -7.335 1.00 89.88 362 GLN A N 1
ATOM 2662 C CA . GLN A 1 362 ? 19.731 -8.961 -7.609 1.00 89.88 362 GLN A CA 1
ATOM 2663 C C . GLN A 1 362 ? 20.068 -8.984 -9.099 1.00 89.88 362 GLN A C 1
ATOM 2665 O O . GLN A 1 362 ? 21.035 -8.358 -9.539 1.00 89.88 362 GLN A O 1
ATOM 2670 N N . SER A 1 363 ? 19.281 -9.706 -9.891 1.00 91.31 363 SER A N 1
ATOM 2671 C CA . SER A 1 363 ? 19.453 -9.807 -11.338 1.00 91.31 363 SER A CA 1
ATOM 2672 C C . SER A 1 363 ? 18.123 -9.652 -12.063 1.00 91.31 363 SER A C 1
ATOM 2674 O O . SER A 1 363 ? 17.066 -9.911 -11.495 1.00 91.31 363 SER A O 1
ATOM 2676 N N . TYR A 1 364 ? 18.173 -9.214 -13.319 1.00 94.81 364 TYR A N 1
ATOM 2677 C CA . TYR A 1 364 ? 16.992 -9.084 -14.166 1.00 94.81 364 TYR A CA 1
ATOM 2678 C C . TYR A 1 364 ? 17.325 -9.334 -15.636 1.00 94.81 364 TYR A C 1
ATOM 2680 O O . TYR A 1 364 ? 18.484 -9.283 -16.057 1.00 94.81 364 TYR A O 1
ATOM 2688 N N . VAL A 1 365 ? 16.283 -9.588 -16.423 1.00 95.62 365 VAL A N 1
ATOM 2689 C CA . VAL A 1 365 ? 16.348 -9.673 -17.885 1.00 95.62 365 VAL A CA 1
ATOM 2690 C C . VAL A 1 365 ? 15.544 -8.530 -18.489 1.00 95.62 365 VAL A C 1
ATOM 2692 O O . VAL A 1 365 ? 14.412 -8.282 -18.080 1.00 95.62 365 VAL A O 1
ATOM 2695 N N . VAL A 1 366 ? 16.122 -7.855 -19.484 1.00 95.88 366 VAL A N 1
ATOM 2696 C CA . VAL A 1 366 ? 15.454 -6.783 -20.232 1.00 95.88 366 VAL A CA 1
ATOM 2697 C C . VAL A 1 366 ? 14.741 -7.359 -21.452 1.00 95.88 366 VAL A C 1
ATOM 2699 O O . VAL A 1 366 ? 15.347 -8.044 -22.276 1.00 95.88 366 VAL A O 1
ATOM 2702 N N . VAL A 1 367 ? 13.451 -7.062 -21.575 1.00 93.88 367 VAL A N 1
ATOM 2703 C CA . VAL A 1 367 ? 12.564 -7.549 -22.631 1.00 93.88 367 VAL A CA 1
ATOM 2704 C C . VAL A 1 367 ? 11.842 -6.356 -23.268 1.00 93.88 367 VAL A C 1
ATOM 2706 O O . VAL A 1 367 ? 10.817 -5.913 -22.746 1.00 93.88 367 VAL A O 1
ATOM 2709 N N . PRO A 1 368 ? 12.362 -5.805 -24.378 1.00 91.00 368 PRO A N 1
ATOM 2710 C CA . PRO A 1 368 ? 11.675 -4.772 -25.142 1.00 91.00 368 PRO A CA 1
ATOM 2711 C C . PRO A 1 368 ? 10.564 -5.372 -26.016 1.00 91.00 368 PRO A C 1
ATOM 2713 O O . PRO A 1 368 ? 10.706 -6.461 -26.577 1.00 91.00 368 PRO A O 1
ATOM 2716 N N . SER A 1 369 ? 9.456 -4.649 -26.150 1.00 89.75 369 SER A N 1
ATOM 2717 C CA . SER A 1 369 ? 8.309 -5.036 -26.973 1.00 89.75 369 SER A CA 1
ATOM 2718 C C . SER A 1 369 ? 7.500 -3.817 -27.428 1.00 89.75 369 SER A C 1
ATOM 2720 O O . SER A 1 369 ? 7.679 -2.712 -26.920 1.00 89.75 369 SER A O 1
ATOM 2722 N N . ILE A 1 370 ? 6.615 -3.992 -28.409 1.00 86.94 370 ILE A N 1
ATOM 2723 C CA . ILE A 1 370 ? 5.586 -2.987 -28.717 1.00 86.94 370 ILE A CA 1
ATOM 2724 C C . ILE A 1 370 ? 4.440 -3.151 -27.706 1.00 86.94 370 ILE A C 1
ATOM 2726 O O . ILE A 1 370 ? 4.087 -4.299 -27.422 1.00 86.94 370 ILE A O 1
ATOM 2730 N N . PRO A 1 371 ? 3.814 -2.059 -27.226 1.00 80.12 371 PRO A N 1
ATOM 2731 C CA . PRO A 1 371 ? 2.618 -2.142 -26.392 1.00 80.12 371 PRO A CA 1
ATOM 2732 C C . PRO A 1 371 ? 1.531 -3.023 -27.023 1.00 80.12 371 PRO A C 1
ATOM 2734 O O . PRO A 1 371 ? 1.190 -2.862 -28.201 1.00 80.12 371 PRO A O 1
ATOM 2737 N N . ALA A 1 372 ? 0.979 -3.948 -26.239 1.00 69.00 372 ALA A N 1
ATOM 2738 C CA . ALA A 1 372 ? -0.181 -4.735 -26.638 1.00 69.00 372 ALA A CA 1
ATOM 2739 C C . ALA A 1 372 ? -1.454 -3.907 -26.392 1.00 69.00 372 ALA A C 1
ATOM 2741 O O . ALA A 1 372 ? -1.771 -3.599 -25.245 1.00 69.00 372 ALA A O 1
ATOM 2742 N N . PHE A 1 373 ? -2.156 -3.526 -27.464 1.00 51.12 373 PHE A N 1
ATOM 2743 C CA . PHE A 1 373 ? -3.456 -2.846 -27.399 1.00 51.12 373 PHE A CA 1
ATOM 2744 C C . PHE A 1 373 ? -4.617 -3.818 -27.593 1.00 51.12 373 PHE A C 1
ATOM 2746 O O . PHE A 1 373 ? -4.486 -4.720 -28.457 1.00 51.12 373 PHE A O 1
#

pLDDT: mean 79.04, std 21.63, range [25.95, 98.06]

Radius of gyration: 35.35 Å; chains: 1; bounding box: 86×73×112 Å

Foldseek 3Di:
DDDDDDDPDDDDPVVVVVVVVVVVVVVVVVVVCVVVVVPDDDDDDDDDDDDDDDDDDDDDDDDDDDDDDDDDDDPDPPDPDVVVVVVVVVVVVVCCVVVVVVVVVVVVVVQQVQVVVLVVVLLVCQQVVVLVVNCVQEPPDPVCNLQEPSNQGFPWTKHWDWDRWDDDPQKIKIWIWIAEPPPGTFPGTAIWMWGQDPVGITTHHHQKAWAAAFAAQKDFQDKQPHGGGPPDDHPPGTYIYHFYWIFTDIDGAPQWDWPGRIWGQHRVGIDDPIHTAGDPVRVVVLQVVQQVQQQVCCVPPDPQHDDHHHDDPPKGKGKDFPRDWDDDGHFKIWGWIWIFIDPDPGDIAIKIWIWGADPVNHDTDIDIGHDDD